Protein AF-B3CII0-F1 (afdb_monomer)

Secondary structure (DSSP, 8-state):
-PPPHHHHHHHHHHHHHHHHHHHHHHHHHHHHHHHHHHHHTTT----HHHHHHHHHHHTTS-HHHHHHHHHHHHHHH--EETTEE-HHHHHHHHHHHHHHHHHHTS-HHHHHHHHHHHHHHHH-TT--HHHHHHHHHHHHHHHHHTT--HHHHHHHIIIIIHHHHHH-SSHHHHHHHHHHHHHHHHTS-------S-----------PPPHHHHHHHHHHHHHHHHHHHHHHHHHHTTSTT--HHHHHHHHHHHHHHHHHHHHHHHHHSSS-----HHHHHHHHHHT-HHHHHHHHHS--S--SSS----HHHHHHHHHHHHHHHHHHHHTT---TTS-HHHHHHHHHHHHHHHHH---

Foldseek 3Di:
DDPDPVNVVVVVVVVVVVVVVVVVLLVVLLVVLQVVLPVLQPVDHDDPVLSVVSSVLSVPAPSVLLVQLLVVLCVVQWDADPVGTDPVSSVSSSVCSSVSSVLSPDDPLVNLLVVLLVLLVVQAPDDDSVVSSVLSVLLLVLCVVLPDDPVSSNCCSPPPLSVVSNVQNHDVRNSVVSVVNSVVSNPDDNPPPDDDDDDPDDPPPPPADDPVRLLVLLVVLLVQLVVLVVVLLVVQVLDPPRPSVVLLVLLLVLLLVLLVVLLVCLVVDQPDDPPDLVVVLVVSVVPGVSLVVLVVRQDPDPPDPDDDDDPSVSVVSSVVVSVSSSVSNSSLPDDPSHHSVSNNSSSVSNNVCSVPDDD

Organism: NCBI:txid471870

Mean predicted aligned error: 17.94 Å

Structure (mmCIF, N/CA/C/O backbone):
data_AF-B3CII0-F1
#
_entry.id   AF-B3CII0-F1
#
loop_
_atom_site.group_PDB
_atom_site.id
_atom_site.type_symbol
_atom_site.label_atom_id
_atom_site.label_alt_id
_atom_site.label_comp_id
_atom_site.label_asym_id
_atom_site.label_entity_id
_atom_site.label_seq_id
_atom_site.pdbx_PDB_ins_code
_atom_site.Cartn_x
_atom_site.Cartn_y
_atom_site.Cartn_z
_atom_site.occupancy
_atom_site.B_iso_or_equiv
_atom_site.auth_seq_id
_atom_site.auth_comp_id
_atom_site.auth_asym_id
_atom_site.auth_atom_id
_atom_site.pdbx_PDB_model_num
ATOM 1 N N . MET A 1 1 ? -45.083 -13.506 -9.665 1.00 43.22 1 MET A N 1
ATOM 2 C CA . MET A 1 1 ? -45.595 -12.813 -8.462 1.00 43.22 1 MET A CA 1
ATOM 3 C C . MET A 1 1 ? -45.263 -11.337 -8.596 1.00 43.22 1 MET A C 1
ATOM 5 O O . MET A 1 1 ? -44.110 -11.022 -8.855 1.00 43.22 1 MET A O 1
ATOM 9 N N . CYS A 1 2 ? -46.261 -10.457 -8.532 1.00 50.78 2 CYS A N 1
ATOM 10 C CA . CYS A 1 2 ? -46.077 -9.006 -8.619 1.00 50.78 2 CYS A CA 1
ATOM 11 C C . CYS A 1 2 ? -45.802 -8.494 -7.195 1.00 50.78 2 CYS A C 1
ATOM 13 O O . CYS A 1 2 ? -46.631 -8.750 -6.323 1.00 50.78 2 CYS A O 1
ATOM 15 N N . LYS A 1 3 ? -44.643 -7.864 -6.935 1.00 50.22 3 LYS A N 1
ATOM 16 C CA . LYS A 1 3 ? -44.342 -7.263 -5.618 1.00 50.22 3 LYS A CA 1
ATOM 17 C C . LYS A 1 3 ? -45.466 -6.284 -5.268 1.00 50.22 3 LYS A C 1
ATOM 19 O O . LYS A 1 3 ? -45.831 -5.454 -6.101 1.00 50.22 3 LYS A O 1
ATOM 24 N N . THR A 1 4 ? -46.042 -6.398 -4.075 1.00 60.25 4 THR A N 1
ATOM 25 C CA . THR A 1 4 ? -47.126 -5.501 -3.654 1.00 60.25 4 THR A CA 1
ATOM 26 C C . THR A 1 4 ? -46.587 -4.080 -3.449 1.00 60.25 4 THR A C 1
ATOM 28 O O . THR A 1 4 ? -45.419 -3.885 -3.112 1.00 60.25 4 THR A O 1
ATOM 31 N N . SER A 1 5 ? -47.424 -3.056 -3.656 1.00 62.44 5 SER A N 1
ATOM 32 C CA . SER A 1 5 ? -47.011 -1.641 -3.570 1.00 62.44 5 SER A CA 1
ATOM 33 C C . SER A 1 5 ? -46.360 -1.267 -2.228 1.00 62.44 5 SER A C 1
ATOM 35 O O . SER A 1 5 ? -45.559 -0.336 -2.191 1.00 62.44 5 SER A O 1
ATOM 37 N N . SER A 1 6 ? -46.684 -1.969 -1.136 1.00 68.00 6 SER A N 1
ATOM 38 C CA . SER A 1 6 ? -46.072 -1.761 0.181 1.00 68.00 6 SER A CA 1
ATOM 39 C C . SER A 1 6 ? -44.666 -2.351 0.289 1.00 68.00 6 SER A C 1
ATOM 41 O O . SER A 1 6 ? -43.804 -1.743 0.912 1.00 68.00 6 SER A O 1
ATOM 43 N N . GLU A 1 7 ? -44.405 -3.501 -0.338 1.00 66.00 7 GLU A N 1
ATOM 44 C CA . GLU A 1 7 ? -43.069 -4.115 -0.365 1.00 66.00 7 GLU A CA 1
ATOM 45 C C . GLU A 1 7 ? -42.093 -3.293 -1.207 1.00 66.00 7 GLU A C 1
ATOM 47 O O . GLU A 1 7 ? -40.925 -3.166 -0.847 1.00 66.00 7 GLU A O 1
ATOM 52 N N . LEU A 1 8 ? -42.574 -2.702 -2.306 1.00 58.34 8 LEU A N 1
ATOM 53 C CA . LEU A 1 8 ? -41.770 -1.795 -3.124 1.00 58.34 8 LEU A CA 1
ATOM 54 C C . LEU A 1 8 ? -41.444 -0.501 -2.365 1.00 58.34 8 LEU A C 1
ATOM 56 O O . LEU A 1 8 ? -40.314 -0.030 -2.420 1.00 58.34 8 LEU A O 1
ATOM 60 N N . LYS A 1 9 ? -42.417 0.047 -1.624 1.00 62.41 9 LYS A N 1
ATOM 61 C CA . LYS A 1 9 ? -42.216 1.239 -0.792 1.00 62.41 9 LYS A CA 1
ATOM 62 C C . LYS A 1 9 ? -41.175 0.991 0.303 1.00 62.41 9 LYS A C 1
ATOM 64 O O . LYS A 1 9 ? -40.257 1.787 0.432 1.00 62.41 9 LYS A O 1
ATOM 69 N N . LYS A 1 10 ? -41.272 -0.143 1.004 1.00 68.31 10 LYS A N 1
ATOM 70 C CA . LYS A 1 10 ? -40.306 -0.527 2.039 1.00 68.31 10 LYS A CA 1
ATOM 71 C C . LYS A 1 10 ? -38.888 -0.700 1.478 1.00 68.31 10 LYS A C 1
ATOM 73 O O . LYS A 1 10 ? -37.953 -0.158 2.035 1.00 68.31 10 LYS A O 1
ATOM 78 N N . GLN A 1 11 ? -38.736 -1.354 0.322 1.00 56.75 11 GLN A N 1
ATOM 79 C CA . GLN A 1 11 ? -37.425 -1.479 -0.340 1.00 56.75 11 GLN A CA 1
ATOM 80 C C . GLN A 1 11 ? -36.815 -0.125 -0.727 1.00 56.75 11 GLN A C 1
ATOM 82 O O . GLN A 1 11 ? -35.602 0.030 -0.675 1.00 56.75 11 GLN A O 1
ATOM 87 N N . ILE A 1 12 ? -37.636 0.848 -1.133 1.00 55.09 12 ILE A N 1
ATOM 88 C CA . ILE A 1 12 ? -37.162 2.205 -1.437 1.00 55.09 12 ILE A CA 1
ATOM 89 C C . ILE A 1 12 ? -36.766 2.945 -0.152 1.00 55.09 12 ILE A C 1
ATOM 91 O O . ILE A 1 12 ? -35.762 3.646 -0.157 1.00 55.09 12 ILE A O 1
ATOM 95 N N . GLU A 1 13 ? -37.530 2.790 0.931 1.00 67.12 13 GLU A N 1
ATOM 96 C CA . GLU A 1 13 ? -37.208 3.366 2.244 1.00 67.12 13 GLU A CA 1
ATOM 97 C C . GLU A 1 13 ? -35.884 2.806 2.791 1.00 67.12 13 GLU A C 1
ATOM 99 O O . GLU A 1 13 ? -35.017 3.596 3.155 1.00 67.12 13 GLU A O 1
ATOM 104 N N . ASP A 1 14 ? -35.686 1.484 2.734 1.00 66.88 14 ASP A N 1
ATOM 105 C CA . ASP A 1 14 ? -34.444 0.817 3.155 1.00 66.88 14 ASP A CA 1
ATOM 106 C C . ASP A 1 14 ? -33.233 1.322 2.330 1.00 66.88 14 ASP A C 1
ATOM 108 O O . ASP A 1 14 ? -32.205 1.691 2.889 1.00 66.88 14 ASP A O 1
ATOM 112 N N . LEU A 1 15 ? -33.370 1.454 1.000 1.00 53.31 15 LEU A N 1
ATOM 113 C CA . LEU A 1 15 ? -32.307 1.990 0.129 1.00 53.31 15 LEU A CA 1
ATOM 114 C C . LEU A 1 15 ? -31.968 3.464 0.403 1.00 53.31 15 LEU A C 1
ATOM 116 O O . LEU A 1 15 ? -30.825 3.881 0.212 1.00 53.31 15 LEU A O 1
ATOM 120 N N . ILE A 1 16 ? -32.961 4.275 0.779 1.00 60.25 16 ILE A N 1
ATOM 121 C CA . ILE A 1 16 ? -32.746 5.681 1.139 1.00 60.25 16 ILE A CA 1
ATOM 122 C C . ILE A 1 16 ? -31.985 5.770 2.460 1.00 60.25 16 ILE A C 1
ATOM 124 O O . ILE A 1 16 ? -31.117 6.633 2.588 1.00 60.25 16 ILE A O 1
ATOM 128 N N . GLU A 1 17 ? -32.297 4.903 3.421 1.00 70.81 17 GLU A N 1
ATOM 129 C CA . GLU A 1 17 ? -31.628 4.890 4.719 1.00 70.81 17 GLU A CA 1
ATOM 130 C C . GLU A 1 17 ? -30.175 4.419 4.599 1.00 70.81 17 GLU A C 1
ATOM 132 O O . GLU A 1 17 ? -29.278 5.164 4.993 1.00 70.81 17 GLU A O 1
ATOM 137 N N . ASP A 1 18 ? -29.922 3.313 3.888 1.00 52.03 18 ASP A N 1
ATOM 138 C CA . ASP A 1 18 ? -28.566 2.850 3.548 1.00 52.03 18 ASP A CA 1
ATOM 139 C C . ASP A 1 18 ? -27.738 3.958 2.868 1.00 52.03 18 ASP A C 1
ATOM 141 O O . ASP A 1 18 ? -26.534 4.117 3.092 1.00 52.03 18 ASP A O 1
ATOM 145 N N . HIS A 1 19 ? -28.380 4.757 2.008 1.00 52.44 19 HIS A N 1
ATOM 146 C CA . HIS A 1 19 ? -27.715 5.862 1.326 1.00 52.44 19 HIS A CA 1
ATOM 147 C C . HIS A 1 19 ? -27.345 7.007 2.277 1.00 52.44 19 HIS A C 1
ATOM 149 O O . HIS A 1 19 ? -26.269 7.590 2.124 1.00 52.44 19 HIS A O 1
ATOM 155 N N . LYS A 1 20 ? -28.200 7.331 3.256 1.00 63.44 20 LYS A N 1
ATOM 156 C CA . LYS A 1 20 ? -27.905 8.356 4.268 1.00 63.44 20 LYS A CA 1
ATOM 157 C C . LYS A 1 20 ? -26.778 7.918 5.191 1.00 63.44 20 LYS A C 1
ATOM 159 O O . LYS A 1 20 ? -25.836 8.688 5.355 1.00 63.44 20 LYS A O 1
ATOM 164 N N . GLU A 1 21 ? -26.837 6.692 5.711 1.00 63.81 21 GLU A N 1
ATOM 165 C CA . GLU A 1 21 ? -25.790 6.134 6.576 1.00 63.81 21 GLU A CA 1
ATOM 166 C C . GLU A 1 21 ? -24.430 6.156 5.868 1.00 63.81 21 GLU A C 1
ATOM 168 O O . GLU A 1 21 ? -23.416 6.570 6.432 1.00 63.81 21 GLU A O 1
ATOM 173 N N . ARG A 1 22 ? -24.409 5.813 4.573 1.00 62.53 22 ARG A N 1
ATOM 174 C CA . ARG A 1 22 ? -23.194 5.882 3.755 1.00 62.53 22 ARG A CA 1
ATOM 175 C C . ARG A 1 22 ? -22.670 7.310 3.578 1.00 62.53 22 ARG A C 1
ATOM 177 O O . ARG A 1 22 ? -21.456 7.508 3.580 1.00 62.53 22 ARG A O 1
ATOM 184 N N . ILE A 1 23 ? -23.547 8.295 3.383 1.00 66.44 23 ILE A N 1
ATOM 185 C CA . ILE A 1 23 ? -23.148 9.708 3.260 1.00 66.44 23 ILE A CA 1
ATOM 186 C C . ILE A 1 23 ? -22.581 10.222 4.583 1.00 66.44 23 ILE A C 1
ATOM 188 O O . ILE A 1 23 ? -21.552 10.896 4.582 1.00 66.44 23 ILE A O 1
ATOM 192 N N . GLU A 1 24 ? -23.236 9.910 5.697 1.00 70.56 24 GLU A N 1
ATOM 193 C CA . GLU A 1 24 ? -22.803 10.316 7.032 1.00 70.56 24 GLU A CA 1
ATOM 194 C C . GLU A 1 24 ? -21.429 9.727 7.366 1.00 70.56 24 GLU A C 1
ATOM 196 O O . GLU A 1 24 ? -20.511 10.470 7.717 1.00 70.56 24 GLU A O 1
ATOM 201 N N . TYR A 1 25 ? -21.237 8.436 7.083 1.00 66.00 25 TYR A N 1
ATOM 202 C CA . TYR A 1 25 ? -19.942 7.766 7.181 1.00 66.00 25 TYR A CA 1
ATOM 203 C C . TYR A 1 25 ? -18.850 8.452 6.344 1.00 66.00 25 TYR A C 1
ATOM 205 O O . TYR A 1 25 ? -17.760 8.732 6.843 1.00 66.00 25 TYR A O 1
ATOM 213 N N . LEU A 1 26 ? -19.124 8.756 5.070 1.00 64.31 26 LEU A N 1
ATOM 214 C CA . LEU A 1 26 ? -18.145 9.405 4.189 1.00 64.31 26 LEU A CA 1
ATOM 215 C C . LEU A 1 26 ? -17.786 10.819 4.659 1.00 64.31 26 LEU A C 1
ATOM 217 O O . LEU A 1 26 ? -16.624 11.219 4.554 1.00 64.31 26 LEU A O 1
ATOM 221 N N . ASN A 1 27 ? -18.755 11.568 5.187 1.00 71.69 27 ASN A N 1
ATOM 222 C CA . ASN A 1 27 ? -18.510 12.895 5.747 1.00 71.69 27 ASN A CA 1
ATOM 223 C C . ASN A 1 27 ? -17.600 12.817 6.974 1.00 71.69 27 A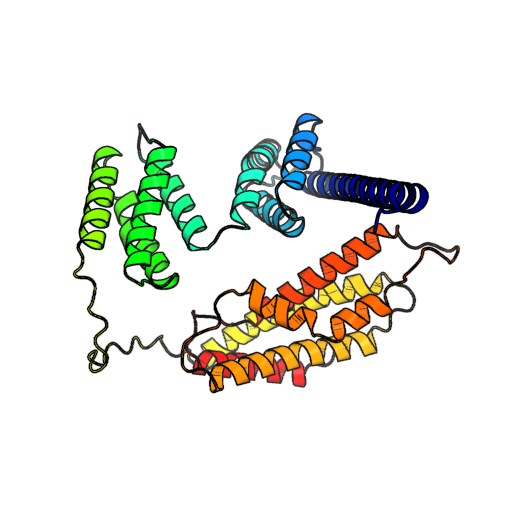SN A C 1
ATOM 225 O O . ASN A 1 27 ? -16.661 13.600 7.083 1.00 71.69 27 ASN A O 1
ATOM 229 N N . GLU A 1 28 ? -17.829 11.855 7.863 1.00 73.56 28 GLU A N 1
ATOM 230 C CA . GLU A 1 28 ? -17.020 11.699 9.068 1.00 73.56 28 GLU A CA 1
ATOM 231 C C . GLU A 1 28 ? -15.591 11.242 8.759 1.00 73.56 28 GLU A C 1
ATOM 233 O O . GLU A 1 28 ? -14.630 11.827 9.257 1.00 73.56 28 GLU A O 1
ATOM 238 N N . VAL A 1 29 ? -15.430 10.271 7.854 1.00 70.44 29 VAL A N 1
ATOM 239 C CA . VAL A 1 29 ? -14.109 9.866 7.345 1.00 70.44 29 VAL A CA 1
ATOM 240 C C . VAL A 1 29 ? -13.389 11.056 6.707 1.00 70.44 29 VAL A C 1
ATOM 242 O O . VAL A 1 29 ? -12.192 11.237 6.919 1.00 70.44 29 VAL A O 1
ATOM 245 N N . THR A 1 30 ? -14.112 11.897 5.964 1.00 77.19 30 THR A N 1
ATOM 246 C CA . THR A 1 30 ? -13.548 13.112 5.361 1.00 77.19 30 THR A CA 1
ATOM 247 C C . THR A 1 30 ? -13.027 14.081 6.407 1.00 77.19 30 THR A C 1
ATOM 249 O O . THR A 1 30 ? -11.875 14.505 6.306 1.00 77.19 30 THR A O 1
ATOM 252 N N . THR A 1 31 ? -13.824 14.374 7.432 1.00 79.19 31 THR A N 1
ATOM 253 C CA . THR A 1 31 ? -13.409 15.233 8.546 1.00 79.19 31 THR A CA 1
ATOM 254 C C . THR A 1 31 ? -12.147 14.699 9.216 1.00 79.19 31 THR A C 1
ATOM 256 O O . THR A 1 31 ? -11.172 15.432 9.354 1.00 79.19 31 THR A O 1
ATOM 259 N N . LEU A 1 32 ? -12.110 13.408 9.548 1.00 75.19 32 LEU A N 1
ATOM 260 C CA . LEU A 1 32 ? -10.980 12.811 10.262 1.00 75.19 32 LEU A CA 1
ATOM 261 C C . LEU A 1 32 ? -9.684 12.803 9.446 1.00 75.19 32 LEU A C 1
ATOM 263 O O . LEU A 1 32 ? -8.610 13.050 9.991 1.00 75.19 32 LEU A O 1
ATOM 267 N N . ILE A 1 33 ? -9.759 12.544 8.138 1.00 77.44 33 ILE A N 1
ATOM 268 C CA . ILE A 1 33 ? -8.577 12.585 7.267 1.00 77.44 33 ILE A CA 1
ATOM 269 C C . ILE A 1 33 ? -8.066 14.023 7.105 1.00 77.44 33 ILE A C 1
ATOM 271 O O . ILE A 1 33 ? -6.854 14.246 7.116 1.00 77.44 33 ILE A O 1
ATOM 275 N N . ILE A 1 34 ? -8.963 15.007 6.996 1.00 83.81 34 ILE A N 1
ATOM 276 C CA . ILE A 1 34 ? -8.593 16.429 6.948 1.00 83.81 34 ILE A CA 1
ATOM 277 C C . ILE A 1 34 ? -7.927 16.856 8.261 1.00 83.81 34 ILE A C 1
ATOM 279 O O . ILE A 1 34 ? -6.851 17.456 8.235 1.00 83.81 34 ILE A O 1
ATOM 283 N N . GLU A 1 35 ? -8.514 16.505 9.407 1.00 78.69 35 GLU A N 1
ATOM 284 C CA . GLU A 1 35 ? -7.943 16.771 10.731 1.00 78.69 35 GLU A CA 1
ATOM 285 C C . GLU A 1 35 ? -6.563 16.133 10.889 1.00 78.69 35 GLU A C 1
ATOM 287 O O . GLU A 1 35 ? -5.623 16.786 11.341 1.00 78.69 35 GLU A O 1
ATOM 292 N N . TYR A 1 36 ? -6.408 14.886 10.448 1.00 75.62 36 TYR A N 1
ATOM 293 C CA . TYR A 1 36 ? -5.136 14.175 10.478 1.00 75.62 36 TYR A CA 1
ATOM 294 C C . TYR A 1 36 ? -4.041 14.887 9.669 1.00 75.62 36 TYR A C 1
ATOM 296 O O . TYR A 1 36 ? -2.914 15.048 10.149 1.00 75.62 36 TYR A O 1
ATOM 304 N N . ILE A 1 37 ? -4.365 15.366 8.464 1.00 77.81 37 ILE A N 1
ATOM 305 C CA . ILE A 1 37 ? -3.423 16.134 7.639 1.00 77.81 37 ILE A CA 1
ATOM 306 C C . ILE A 1 37 ? -3.094 17.474 8.307 1.00 77.81 37 ILE A C 1
ATOM 308 O O . ILE A 1 37 ? -1.917 17.820 8.407 1.00 77.81 37 ILE A O 1
ATOM 312 N N . ASN A 1 38 ? -4.100 18.197 8.808 1.00 77.75 38 ASN A N 1
ATOM 313 C CA . ASN A 1 38 ? -3.922 19.476 9.501 1.00 77.75 38 ASN A CA 1
ATOM 314 C C . ASN A 1 38 ? -3.011 19.343 10.728 1.00 77.75 38 ASN A C 1
ATOM 316 O O . ASN A 1 38 ? -2.091 20.140 10.902 1.00 77.75 38 ASN A O 1
ATOM 320 N N . LEU A 1 39 ? -3.198 18.293 11.533 1.00 77.69 39 LEU A N 1
ATOM 321 C CA . LEU A 1 39 ? -2.338 17.999 12.678 1.00 77.69 39 LEU A CA 1
ATOM 322 C C . LEU A 1 39 ? -0.877 17.811 12.255 1.00 77.69 39 LEU A C 1
ATOM 324 O O . LEU A 1 39 ? 0.017 18.383 12.882 1.00 77.69 39 LEU A O 1
ATOM 328 N N . LYS A 1 40 ? -0.624 17.072 11.169 1.00 82.06 40 LYS A N 1
ATOM 329 C CA . LYS A 1 40 ? 0.735 16.835 10.656 1.00 82.06 40 LYS A CA 1
ATOM 330 C C . LYS A 1 40 ? 1.438 18.100 10.185 1.00 82.06 40 LYS A C 1
ATOM 332 O O . LYS A 1 40 ? 2.646 18.221 10.370 1.00 82.06 40 LYS A O 1
ATOM 337 N N . ILE A 1 41 ? 0.707 19.024 9.56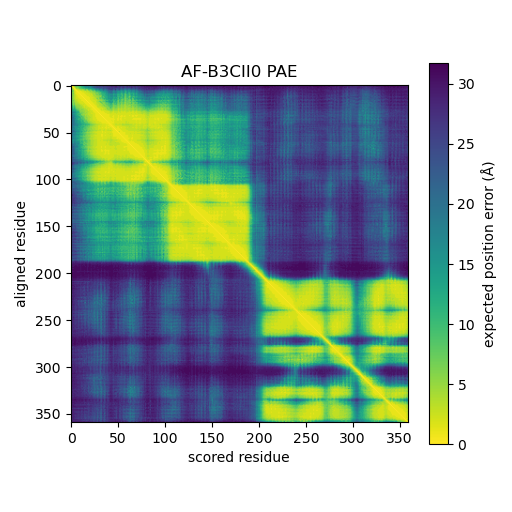8 1.00 82.88 41 ILE A N 1
ATOM 338 C CA . ILE A 1 41 ? 1.292 20.234 8.975 1.00 82.88 41 ILE A CA 1
ATOM 339 C C . ILE A 1 41 ? 1.280 21.445 9.916 1.00 82.88 41 ILE A C 1
ATOM 341 O O . ILE A 1 41 ? 1.628 22.544 9.489 1.00 82.88 41 ILE A O 1
ATOM 345 N N . THR A 1 42 ? 0.923 21.258 11.191 1.00 82.69 42 THR A N 1
ATOM 346 C CA . THR A 1 42 ? 0.932 22.306 12.226 1.00 82.69 42 THR A CA 1
ATOM 347 C C . THR A 1 42 ? 2.248 23.107 12.203 1.00 82.69 42 THR A C 1
ATOM 349 O O . THR A 1 42 ? 3.323 22.501 12.212 1.00 82.69 42 THR A O 1
ATOM 352 N N . PRO A 1 43 ? 2.211 24.458 12.205 1.00 82.81 43 PRO A N 1
ATOM 353 C CA . PRO A 1 43 ? 1.066 25.339 12.484 1.00 82.81 43 PRO A CA 1
ATOM 354 C C . PRO A 1 43 ? 0.215 25.706 11.257 1.00 82.81 43 PRO A C 1
ATOM 356 O O . PRO A 1 43 ? -0.628 26.599 11.342 1.00 82.81 43 PRO A O 1
ATOM 359 N N . TYR A 1 44 ? 0.455 25.078 10.109 1.00 89.94 44 TYR A N 1
ATOM 360 C CA . TYR A 1 44 ? -0.330 25.305 8.902 1.00 89.94 44 TYR A CA 1
ATOM 361 C C . TYR A 1 44 ? -1.634 24.500 8.923 1.00 89.94 44 TYR A C 1
ATOM 363 O O . TYR A 1 44 ? -1.848 23.636 9.770 1.00 89.94 44 TYR A O 1
ATOM 371 N N . SER A 1 45 ? -2.516 24.809 7.978 1.00 90.12 45 SER A N 1
ATOM 372 C CA . SER A 1 45 ? -3.763 24.086 7.732 1.00 90.12 45 SER A CA 1
ATOM 373 C C . SER A 1 45 ? -4.054 24.063 6.235 1.00 90.12 45 SER A C 1
ATOM 375 O O . SER A 1 45 ? -3.528 24.879 5.469 1.00 90.12 45 SER A O 1
ATOM 377 N N . LEU A 1 46 ? -4.859 23.094 5.816 1.00 92.12 46 LEU A N 1
ATOM 378 C CA . LEU A 1 46 ? -5.386 23.008 4.467 1.00 92.12 46 LEU A CA 1
ATOM 379 C C . LEU A 1 46 ? -6.262 24.229 4.166 1.00 92.12 46 LEU A C 1
ATOM 381 O O . LEU A 1 46 ? -7.003 24.714 5.015 1.00 92.12 46 LEU A O 1
ATOM 385 N N . SER A 1 47 ? -6.181 24.715 2.930 1.00 93.56 47 SER A N 1
ATOM 386 C CA . SER A 1 47 ? -7.179 25.634 2.384 1.00 93.56 47 SER A CA 1
ATOM 387 C C . SER A 1 47 ? -8.422 24.866 1.931 1.00 93.56 47 SER A C 1
ATOM 389 O O . SER A 1 47 ? -8.347 23.661 1.699 1.00 93.56 47 SER A O 1
ATOM 391 N N . ASP A 1 48 ? -9.516 25.572 1.638 1.00 92.31 48 ASP A N 1
ATOM 392 C CA . ASP A 1 48 ? -10.729 24.995 1.032 1.00 92.31 48 ASP A CA 1
ATOM 393 C C . ASP A 1 48 ? -10.427 24.167 -0.236 1.00 92.31 48 ASP A C 1
ATOM 395 O O . ASP A 1 48 ? -11.015 23.111 -0.492 1.00 92.31 48 ASP A O 1
ATOM 399 N N . THR A 1 49 ? -9.468 24.630 -1.046 1.00 89.75 49 THR A N 1
ATOM 400 C CA . THR A 1 49 ? -8.960 23.908 -2.221 1.00 89.75 49 THR A CA 1
ATOM 401 C C . THR A 1 49 ? -8.196 22.641 -1.845 1.00 89.75 49 THR A C 1
ATOM 403 O O . THR A 1 49 ? -8.351 21.623 -2.519 1.00 89.75 49 THR A O 1
ATOM 406 N N . GLY A 1 50 ? -7.392 22.683 -0.780 1.00 89.12 50 GLY A N 1
ATOM 407 C CA . GLY A 1 50 ? -6.696 21.519 -0.236 1.00 89.12 50 GLY A CA 1
ATOM 408 C C . GLY A 1 50 ? -7.669 20.470 0.302 1.00 89.12 50 GLY A C 1
ATOM 409 O O . GLY A 1 50 ? -7.569 19.304 -0.070 1.00 89.12 50 GLY A O 1
ATOM 410 N N . GLU A 1 51 ? -8.664 20.886 1.086 1.00 92.31 51 GLU A N 1
ATOM 411 C CA . GLU A 1 51 ? -9.724 20.011 1.607 1.00 92.31 51 GLU A CA 1
ATOM 412 C C . GLU A 1 51 ? -10.545 19.371 0.482 1.00 92.31 51 GLU A C 1
ATOM 414 O O . GLU A 1 51 ? -10.782 18.161 0.480 1.00 92.31 51 GLU A O 1
ATOM 419 N N . SER A 1 52 ? -10.903 20.152 -0.542 1.00 91.00 52 SER A N 1
ATOM 420 C CA . SER A 1 52 ? -11.565 19.630 -1.745 1.00 91.00 52 SER A CA 1
ATOM 421 C C . SER A 1 52 ? -10.695 18.598 -2.475 1.00 91.00 52 SER A C 1
ATOM 423 O O . SER A 1 52 ? -11.197 17.592 -2.981 1.00 91.00 52 SER A O 1
ATOM 425 N N . GLY A 1 53 ? -9.377 18.821 -2.519 1.00 89.88 53 GLY A N 1
ATOM 426 C CA . GLY A 1 53 ? -8.405 17.863 -3.041 1.00 89.88 53 GLY A CA 1
ATOM 427 C C . GLY A 1 53 ? -8.402 16.550 -2.258 1.00 89.88 53 GLY A C 1
ATOM 428 O O . GLY A 1 53 ? -8.459 15.483 -2.864 1.00 89.88 53 GLY A O 1
ATOM 429 N N . VAL A 1 54 ? -8.410 16.622 -0.925 1.00 90.94 54 VAL A N 1
ATOM 430 C CA . VAL A 1 54 ? -8.471 15.453 -0.032 1.00 90.94 54 VAL A CA 1
ATOM 431 C C . VAL A 1 54 ? -9.774 14.679 -0.216 1.00 90.94 54 VAL A C 1
ATOM 433 O O . VAL A 1 54 ? -9.738 13.459 -0.373 1.00 90.94 54 VAL A O 1
ATOM 436 N N . LYS A 1 55 ? -10.914 15.368 -0.304 1.00 89.81 55 LYS A N 1
ATOM 437 C CA . LYS A 1 55 ? -12.213 14.732 -0.562 1.00 89.81 55 LYS A CA 1
ATOM 438 C C . LYS A 1 55 ? -12.211 13.917 -1.860 1.00 89.81 55 LYS A C 1
ATOM 440 O O . LYS A 1 55 ? -12.621 12.761 -1.870 1.00 89.81 55 LYS A O 1
ATOM 445 N N . ASN A 1 56 ? -11.639 14.472 -2.930 1.00 89.94 56 ASN A N 1
ATOM 446 C CA . ASN A 1 56 ? -11.489 13.758 -4.202 1.00 89.94 56 ASN A CA 1
ATOM 447 C C . ASN A 1 56 ? -10.603 12.503 -4.106 1.00 89.94 56 ASN A C 1
ATOM 449 O O . ASN A 1 56 ? -10.722 11.613 -4.951 1.00 89.94 56 ASN A O 1
ATOM 453 N N . LEU A 1 57 ? -9.673 12.445 -3.149 1.00 88.31 57 LEU A N 1
ATOM 454 C CA . LEU A 1 57 ? -8.849 11.260 -2.903 1.00 88.31 57 LEU A CA 1
ATOM 455 C C . LEU A 1 57 ? -9.633 10.205 -2.116 1.00 88.31 57 LEU A C 1
ATOM 457 O O . LEU A 1 57 ? -9.541 9.027 -2.454 1.00 88.31 57 LEU A O 1
ATOM 461 N N . ILE A 1 58 ? -10.442 10.619 -1.137 1.00 83.12 58 ILE A N 1
ATOM 462 C CA . ILE A 1 58 ? -11.308 9.729 -0.347 1.00 83.12 58 ILE A CA 1
ATOM 463 C C . ILE A 1 58 ? -12.307 8.985 -1.231 1.00 83.12 58 ILE A C 1
ATOM 465 O O . ILE A 1 58 ? -12.494 7.783 -1.072 1.00 83.12 58 ILE A O 1
ATOM 469 N N . ASP A 1 59 ? -12.870 9.665 -2.228 1.00 80.62 59 ASP A N 1
ATOM 470 C CA . ASP A 1 59 ? -13.791 9.040 -3.182 1.00 80.62 59 ASP A CA 1
ATOM 471 C C . ASP A 1 59 ? -13.120 7.970 -4.069 1.00 80.62 59 ASP A C 1
ATOM 473 O O . ASP A 1 59 ? -13.804 7.143 -4.675 1.00 80.62 59 ASP A O 1
ATOM 477 N N . LYS A 1 60 ? -11.783 7.987 -4.184 1.00 79.75 60 LYS A N 1
ATOM 478 C CA . LYS A 1 60 ? -11.016 7.153 -5.127 1.00 79.75 60 LYS A CA 1
ATOM 479 C C . LYS A 1 60 ? -10.219 6.038 -4.472 1.00 79.75 60 LYS A C 1
ATOM 481 O O . LYS A 1 60 ? -9.907 5.056 -5.145 1.00 79.75 60 LYS A O 1
ATOM 486 N N . PHE A 1 61 ? -9.842 6.198 -3.210 1.00 73.12 61 PHE A N 1
ATOM 487 C CA . PHE A 1 61 ? -8.898 5.311 -2.546 1.00 73.12 61 PHE A CA 1
ATOM 488 C C . PHE A 1 61 ? -9.447 4.833 -1.201 1.00 73.12 61 PHE A C 1
ATOM 490 O O . PHE A 1 61 ? -10.045 5.616 -0.466 1.00 73.12 61 PHE A O 1
ATOM 497 N N . PRO A 1 62 ? -9.233 3.555 -0.842 1.00 68.44 62 PRO A N 1
ATOM 498 C CA . PRO A 1 62 ? -9.614 3.053 0.467 1.00 68.44 62 PRO A CA 1
ATOM 499 C C . PRO A 1 62 ? -8.813 3.755 1.572 1.00 68.44 62 PRO A C 1
ATOM 501 O O . PRO A 1 62 ? -7.651 4.116 1.385 1.00 68.44 62 PRO A O 1
ATOM 504 N N . VAL A 1 63 ? -9.421 3.893 2.752 1.00 65.81 63 VAL A N 1
ATOM 505 C CA . VAL A 1 63 ? -8.886 4.698 3.867 1.00 65.81 63 VAL A CA 1
ATOM 506 C C . VAL A 1 63 ? -7.453 4.322 4.258 1.00 65.81 63 VAL A C 1
ATOM 508 O O . VAL A 1 63 ? -6.625 5.207 4.437 1.00 65.81 63 VAL A O 1
ATOM 511 N N . HIS A 1 64 ? -7.119 3.030 4.320 1.00 58.69 64 HIS A N 1
ATOM 512 C CA . HIS A 1 64 ? -5.753 2.593 4.643 1.00 58.69 64 HIS A CA 1
ATOM 513 C C . HIS A 1 64 ? -4.715 3.109 3.632 1.00 58.69 64 HIS A C 1
ATOM 515 O O . HIS A 1 64 ? -3.659 3.597 4.014 1.00 58.69 64 HIS A O 1
ATOM 521 N N . GLN A 1 65 ? -5.057 3.092 2.340 1.00 70.75 65 GLN A N 1
ATOM 522 C CA . GLN A 1 65 ? -4.193 3.570 1.262 1.00 70.75 65 GLN A CA 1
ATOM 523 C C . GLN A 1 65 ? -3.962 5.085 1.344 1.00 70.75 65 GLN A C 1
ATOM 525 O O . GLN A 1 65 ? -2.882 5.568 0.999 1.00 70.75 65 GLN A O 1
ATOM 530 N N . LEU A 1 66 ? -4.976 5.831 1.795 1.00 77.69 66 LEU A N 1
ATOM 531 C CA . LEU A 1 66 ? -4.854 7.262 2.064 1.00 77.69 66 LEU A CA 1
ATOM 532 C C . LEU A 1 66 ? -3.874 7.509 3.205 1.00 77.69 66 LEU A C 1
ATOM 534 O O . LEU A 1 66 ? -2.945 8.287 3.023 1.00 77.69 66 LEU A O 1
ATOM 538 N N . LEU A 1 67 ? -4.055 6.834 4.342 1.00 68.75 67 LEU A N 1
ATOM 539 C CA . LEU A 1 67 ? -3.220 7.020 5.529 1.00 68.75 67 LEU A CA 1
ATOM 540 C C . LEU A 1 67 ? -1.747 6.699 5.243 1.00 68.75 67 LEU A C 1
ATOM 542 O O . LEU A 1 67 ? -0.897 7.566 5.442 1.00 68.75 67 LEU A O 1
ATOM 546 N N . ASP A 1 68 ? -1.460 5.527 4.667 1.00 68.12 68 ASP A N 1
ATOM 547 C CA . ASP A 1 68 ? -0.089 5.123 4.325 1.00 68.12 68 ASP A CA 1
ATOM 548 C C . ASP A 1 68 ? 0.549 6.097 3.318 1.00 68.12 68 ASP A C 1
ATOM 550 O O . ASP A 1 68 ? 1.712 6.490 3.437 1.00 68.12 68 ASP A O 1
ATOM 554 N N . GLY A 1 69 ? -0.229 6.532 2.320 1.00 76.31 69 GLY A N 1
ATOM 555 C CA . GLY A 1 69 ? 0.228 7.486 1.315 1.00 76.31 69 GLY A CA 1
ATOM 556 C C . GLY A 1 69 ? 0.495 8.881 1.884 1.00 76.31 69 GLY A C 1
ATOM 557 O O . GLY A 1 69 ? 1.465 9.520 1.475 1.00 76.31 69 GLY A O 1
ATOM 558 N N . ILE A 1 70 ? -0.329 9.346 2.829 1.00 80.81 70 ILE A N 1
ATOM 559 C CA . ILE A 1 70 ? -0.135 10.609 3.555 1.00 80.81 70 ILE A CA 1
ATOM 560 C C . ILE A 1 70 ? 1.144 10.533 4.392 1.00 80.81 70 ILE A C 1
ATOM 562 O O . ILE A 1 70 ? 1.971 11.443 4.316 1.00 80.81 70 ILE A O 1
ATOM 566 N N . ASP A 1 71 ? 1.329 9.451 5.150 1.00 73.69 71 ASP A N 1
ATOM 567 C CA . ASP A 1 71 ? 2.503 9.239 6.000 1.00 73.69 71 ASP A CA 1
ATOM 568 C C . ASP A 1 71 ? 3.803 9.203 5.198 1.00 73.69 71 ASP A C 1
ATOM 570 O O . ASP A 1 71 ? 4.772 9.901 5.528 1.00 73.69 71 ASP A O 1
ATOM 574 N N . GLU A 1 72 ? 3.827 8.438 4.107 1.00 75.00 72 GLU A N 1
ATOM 575 C CA . GLU A 1 72 ? 5.016 8.327 3.270 1.00 75.00 72 GLU A CA 1
ATOM 576 C C . GLU A 1 72 ? 5.319 9.643 2.539 1.00 75.00 72 GLU A C 1
ATOM 578 O O . GLU A 1 72 ? 6.479 10.067 2.468 1.00 75.00 72 GLU A O 1
ATOM 583 N N . ALA A 1 73 ? 4.288 10.328 2.032 1.00 85.31 73 ALA A N 1
ATOM 584 C CA . ALA A 1 73 ? 4.451 11.631 1.397 1.00 85.31 73 ALA A CA 1
ATOM 585 C C . ALA A 1 73 ? 4.993 12.673 2.377 1.00 85.31 73 ALA A C 1
ATOM 587 O O . ALA A 1 73 ? 5.897 13.429 2.010 1.00 85.31 73 ALA A O 1
ATOM 588 N N . PHE A 1 74 ? 4.460 12.709 3.601 1.00 80.44 74 PHE A N 1
ATOM 589 C CA . PHE A 1 74 ? 4.902 13.620 4.652 1.00 80.44 74 PHE A CA 1
ATOM 590 C C . PHE A 1 74 ? 6.376 13.375 4.976 1.00 80.44 74 PHE A C 1
ATOM 592 O O . PHE A 1 74 ? 7.201 14.274 4.832 1.00 80.44 74 PHE A O 1
ATOM 599 N N . THR A 1 75 ? 6.724 12.126 5.288 1.00 79.44 75 THR A N 1
ATOM 600 C CA . THR A 1 75 ? 8.084 11.712 5.666 1.00 79.44 75 THR A CA 1
ATOM 601 C C . THR A 1 75 ? 9.125 12.060 4.602 1.00 79.44 75 THR A C 1
ATOM 603 O O . THR A 1 75 ? 10.252 12.423 4.926 1.00 79.44 75 THR A O 1
ATOM 606 N N . LYS A 1 76 ? 8.765 11.957 3.316 1.00 76.50 76 LYS A N 1
ATOM 607 C CA . LYS A 1 76 ? 9.703 12.186 2.207 1.00 76.50 76 LYS A CA 1
ATOM 608 C C . LYS A 1 76 ? 9.822 13.634 1.749 1.00 76.50 76 LYS A C 1
ATOM 610 O O . LYS A 1 76 ? 10.783 13.943 1.047 1.00 76.50 76 LYS A O 1
ATOM 615 N N . ASN A 1 77 ? 8.846 14.490 2.046 1.00 85.81 77 ASN A N 1
ATOM 616 C CA . ASN A 1 77 ? 8.786 15.829 1.453 1.00 85.81 77 ASN A CA 1
ATOM 617 C C . ASN A 1 77 ? 8.755 16.965 2.474 1.00 85.81 77 ASN A C 1
ATOM 619 O O . ASN A 1 77 ? 9.108 18.083 2.104 1.00 85.81 77 ASN A O 1
ATOM 623 N N . VAL A 1 78 ? 8.367 16.700 3.721 1.00 85.19 78 VAL A N 1
ATOM 624 C CA . VAL A 1 78 ? 8.337 17.711 4.777 1.00 85.19 78 VAL A CA 1
ATOM 625 C C . VAL A 1 78 ? 9.705 17.836 5.436 1.00 85.19 78 VAL A C 1
ATOM 627 O O . VAL A 1 78 ? 10.304 16.852 5.859 1.00 85.19 78 VAL A O 1
ATOM 630 N N . ASN A 1 79 ? 10.176 19.075 5.554 1.00 86.19 79 ASN A N 1
ATOM 631 C CA . ASN A 1 79 ? 11.441 19.424 6.183 1.00 86.19 79 ASN A CA 1
ATOM 632 C C . ASN A 1 79 ? 11.202 20.298 7.416 1.00 86.19 79 ASN A C 1
ATOM 634 O O . ASN A 1 79 ? 10.257 21.089 7.469 1.00 86.19 79 ASN A O 1
ATOM 638 N N . PHE A 1 80 ? 12.116 20.192 8.376 1.00 86.81 80 PHE A N 1
ATOM 639 C CA . PHE A 1 80 ? 12.086 20.945 9.625 1.00 86.81 80 PHE A CA 1
ATOM 640 C C . PHE A 1 80 ? 13.298 21.873 9.720 1.00 86.81 80 PHE A C 1
ATOM 642 O O . PHE A 1 80 ? 14.412 21.494 9.350 1.00 86.81 80 PHE A O 1
ATOM 649 N N . ASP A 1 81 ? 13.086 23.076 10.243 1.00 80.75 81 ASP A N 1
ATOM 650 C CA . ASP A 1 81 ? 14.130 24.013 10.638 1.00 80.75 81 ASP A CA 1
ATOM 651 C C . ASP A 1 81 ? 14.072 24.313 12.149 1.00 80.75 81 ASP A C 1
ATOM 653 O O . ASP A 1 81 ? 13.405 23.639 12.932 1.00 80.75 81 ASP A O 1
ATOM 657 N N . LYS A 1 82 ? 14.816 25.337 12.577 1.00 79.62 82 LYS A N 1
ATOM 658 C CA . LYS A 1 82 ? 14.936 25.750 13.984 1.00 79.62 82 LYS A CA 1
ATOM 659 C C . LYS A 1 82 ? 13.619 26.269 14.582 1.00 79.62 82 LYS A C 1
ATOM 661 O O . LYS A 1 82 ? 13.501 26.331 15.801 1.00 79.62 82 LYS A O 1
ATOM 666 N N . ASN A 1 83 ? 12.678 26.675 13.733 1.00 75.62 83 ASN A N 1
ATOM 667 C CA . ASN A 1 83 ? 11.393 27.270 14.080 1.00 75.62 83 ASN A CA 1
ATOM 668 C C . ASN A 1 83 ? 10.217 26.303 13.846 1.00 75.62 83 ASN A C 1
ATOM 670 O O . ASN A 1 83 ? 9.078 26.667 14.135 1.00 75.62 83 ASN A O 1
ATOM 674 N N . GLY A 1 84 ? 10.476 25.088 13.351 1.00 77.62 84 GLY A N 1
ATOM 675 C CA . GLY A 1 84 ? 9.464 24.066 13.104 1.00 77.62 84 GLY A CA 1
ATOM 676 C C . GLY A 1 84 ? 9.398 23.655 11.637 1.00 77.62 84 GLY A C 1
ATOM 677 O O . GLY A 1 84 ? 10.415 23.533 10.963 1.00 77.62 84 GLY A O 1
ATOM 678 N N . ILE A 1 85 ? 8.195 23.361 11.155 1.00 86.69 85 ILE A N 1
ATOM 679 C CA . ILE A 1 85 ? 7.981 22.865 9.795 1.00 86.69 85 ILE A CA 1
ATOM 680 C C . ILE A 1 85 ? 8.209 23.989 8.763 1.00 86.69 85 ILE A C 1
ATOM 682 O O . ILE A 1 85 ? 7.765 25.123 8.952 1.00 86.69 85 ILE A O 1
ATOM 686 N N . ILE A 1 86 ? 8.901 23.692 7.662 1.00 87.12 86 ILE A N 1
ATOM 687 C CA . ILE A 1 86 ? 9.187 24.674 6.603 1.00 87.12 86 ILE A CA 1
ATOM 688 C C . ILE A 1 86 ? 7.985 24.760 5.656 1.00 87.12 86 ILE A C 1
ATOM 690 O O . ILE A 1 86 ? 7.604 23.748 5.060 1.00 87.12 86 ILE A O 1
ATOM 694 N N . LYS A 1 87 ? 7.417 25.956 5.457 1.00 87.75 87 LYS A N 1
ATOM 695 C CA . LYS A 1 87 ? 6.206 26.166 4.642 1.00 87.75 87 LYS A CA 1
ATOM 696 C C . LYS A 1 87 ? 6.313 25.577 3.233 1.00 87.75 87 LYS A C 1
ATOM 698 O O . LYS A 1 87 ? 5.425 24.852 2.796 1.00 87.75 87 LYS A O 1
ATOM 703 N N . GLU A 1 88 ? 7.411 25.845 2.535 1.00 92.06 88 GLU A N 1
ATOM 704 C CA . GLU A 1 88 ? 7.629 25.385 1.160 1.00 92.06 88 GLU A CA 1
ATOM 705 C C . GLU A 1 88 ? 7.636 23.850 1.077 1.00 92.06 88 GLU A C 1
ATOM 707 O O . GLU A 1 88 ? 7.186 23.265 0.097 1.00 92.06 88 GLU A O 1
ATOM 712 N N . SER A 1 89 ? 8.107 23.176 2.130 1.00 86.81 89 SER A N 1
ATOM 713 C CA . SER A 1 89 ? 8.113 21.712 2.198 1.00 86.81 89 SER A CA 1
ATOM 714 C C . SER A 1 89 ? 6.711 21.126 2.407 1.00 86.81 89 SER A C 1
ATOM 716 O O . SER A 1 89 ? 6.407 20.060 1.872 1.00 86.81 89 SER A O 1
ATOM 718 N N . VAL A 1 90 ? 5.828 21.855 3.101 1.00 88.88 90 VAL A N 1
ATOM 719 C CA . VAL A 1 90 ? 4.406 21.504 3.240 1.00 88.88 90 VAL A CA 1
ATOM 720 C C . VAL A 1 90 ? 3.693 21.611 1.894 1.00 88.88 90 VAL A C 1
ATOM 722 O O . VAL A 1 90 ? 2.938 20.713 1.534 1.00 88.88 90 VAL A O 1
ATOM 725 N N . GLU A 1 91 ? 3.970 22.657 1.115 1.00 91.88 91 GLU A N 1
ATOM 726 C CA . GLU A 1 91 ? 3.404 22.813 -0.231 1.00 91.88 91 GLU A CA 1
ATOM 727 C C . GLU A 1 91 ? 3.845 21.667 -1.160 1.00 91.88 91 GLU A C 1
ATOM 729 O O . GLU A 1 91 ? 3.014 21.074 -1.847 1.00 91.88 91 GLU A O 1
ATOM 734 N N . ILE A 1 92 ? 5.126 21.273 -1.112 1.00 90.44 92 ILE A N 1
ATOM 735 C CA . ILE A 1 92 ? 5.642 20.112 -1.861 1.00 90.44 92 ILE A CA 1
ATOM 736 C C . ILE A 1 92 ? 4.979 18.807 -1.398 1.00 90.44 92 ILE A C 1
ATOM 738 O O . ILE A 1 92 ? 4.678 17.940 -2.222 1.00 90.44 92 ILE A O 1
ATOM 742 N N . PHE A 1 93 ? 4.770 18.643 -0.091 1.00 92.00 93 PHE A N 1
ATOM 743 C CA . PHE A 1 93 ? 4.054 17.497 0.464 1.00 92.00 93 PHE A CA 1
ATOM 744 C C . PHE A 1 93 ? 2.632 17.407 -0.095 1.00 92.00 93 PHE A C 1
ATOM 746 O O . PHE A 1 93 ? 2.276 16.364 -0.641 1.00 92.00 93 PHE A O 1
ATOM 753 N N . LEU A 1 94 ? 1.852 18.489 -0.018 1.00 93.38 94 LEU A N 1
ATOM 754 C CA . LEU A 1 94 ? 0.464 18.511 -0.483 1.00 93.38 94 LEU A CA 1
ATOM 755 C C . LEU A 1 94 ? 0.355 18.257 -1.992 1.00 93.38 94 LEU A C 1
ATOM 757 O O . LEU A 1 94 ? -0.518 17.503 -2.418 1.00 93.38 94 LEU A O 1
ATOM 761 N N . ASP A 1 95 ? 1.270 18.817 -2.788 1.00 92.19 95 ASP A N 1
ATOM 762 C CA . ASP A 1 95 ? 1.327 18.607 -4.241 1.00 92.19 95 ASP A CA 1
ATOM 763 C C . ASP A 1 95 ? 1.629 17.144 -4.611 1.00 92.19 95 ASP A C 1
ATOM 765 O O . ASP A 1 95 ? 1.021 16.563 -5.514 1.00 92.19 95 ASP A O 1
ATOM 769 N N . LYS A 1 96 ? 2.546 16.498 -3.881 1.00 88.81 96 LYS A N 1
ATOM 770 C CA . LYS A 1 96 ? 2.973 15.128 -4.194 1.00 88.81 96 LYS A CA 1
ATOM 771 C C . LYS A 1 96 ? 2.131 14.044 -3.536 1.00 88.81 96 LYS A C 1
ATOM 773 O O . LYS A 1 96 ? 2.121 12.923 -4.048 1.00 88.81 96 LYS A O 1
ATOM 778 N N . MET A 1 97 ? 1.440 14.343 -2.440 1.00 92.44 97 MET A N 1
ATOM 779 C CA . MET A 1 97 ? 0.641 13.396 -1.656 1.00 92.44 97 MET A CA 1
ATOM 780 C C . MET A 1 97 ? -0.309 12.525 -2.506 1.00 92.44 97 MET A C 1
ATOM 782 O O . MET A 1 97 ? -0.265 11.303 -2.340 1.00 92.44 97 MET A O 1
ATOM 786 N N . PRO A 1 98 ? -1.077 13.061 -3.480 1.00 90.19 98 PRO A N 1
ATOM 787 C CA . PRO A 1 98 ? -1.903 12.243 -4.374 1.00 90.19 98 PRO A CA 1
ATOM 788 C C . PRO A 1 98 ? -1.138 11.119 -5.086 1.00 90.19 98 PRO A C 1
ATOM 790 O O . PRO A 1 98 ? -1.663 10.020 -5.258 1.00 90.19 98 PRO A O 1
ATOM 793 N N . ASN A 1 99 ? 0.112 11.374 -5.489 1.00 85.19 99 ASN A N 1
ATOM 794 C CA . ASN A 1 99 ? 0.934 10.390 -6.193 1.00 85.19 99 ASN A CA 1
ATOM 795 C C . ASN A 1 99 ? 1.388 9.266 -5.261 1.00 85.19 99 ASN A C 1
ATOM 797 O O . ASN A 1 99 ? 1.388 8.108 -5.669 1.00 85.19 99 ASN A O 1
ATOM 801 N N . PHE A 1 100 ? 1.749 9.588 -4.018 1.00 83.94 100 PHE A N 1
ATOM 802 C CA . PHE A 1 100 ? 2.108 8.580 -3.019 1.00 83.94 100 PHE A CA 1
ATOM 803 C C . PHE A 1 100 ? 0.921 7.674 -2.705 1.00 83.94 100 PHE A C 1
ATOM 805 O O . PHE A 1 100 ? 1.052 6.455 -2.785 1.00 83.94 100 PHE A O 1
ATOM 812 N N . ILE A 1 101 ? -0.252 8.266 -2.470 1.00 82.12 101 ILE A N 1
ATOM 813 C CA . ILE A 1 101 ? -1.504 7.533 -2.259 1.00 82.12 101 ILE A CA 1
ATOM 814 C C . ILE A 1 101 ? -1.787 6.621 -3.450 1.00 82.12 101 ILE A C 1
ATOM 816 O O . ILE A 1 101 ? -1.985 5.424 -3.265 1.00 82.12 101 ILE A O 1
ATOM 820 N N . ALA A 1 102 ? -1.753 7.142 -4.680 1.00 81.69 102 ALA A N 1
ATOM 821 C CA . ALA A 1 102 ? -2.033 6.344 -5.870 1.00 81.69 102 ALA A CA 1
ATOM 822 C C . ALA A 1 102 ? -1.098 5.131 -5.998 1.00 81.69 102 ALA A C 1
ATOM 824 O O . ALA A 1 102 ? -1.536 4.062 -6.420 1.00 81.69 102 ALA A O 1
ATOM 825 N N . VAL A 1 103 ? 0.173 5.282 -5.614 1.00 69.25 103 VAL A N 1
ATOM 826 C CA . VAL A 1 103 ? 1.194 4.231 -5.694 1.00 69.25 103 VAL A CA 1
ATOM 827 C C . VAL A 1 103 ? 0.974 3.121 -4.661 1.00 69.25 103 VAL A C 1
ATOM 829 O O . VAL A 1 103 ? 1.298 1.973 -4.959 1.00 69.25 103 VAL A O 1
ATOM 832 N N . MET A 1 104 ? 0.386 3.398 -3.492 1.00 67.94 104 MET A N 1
ATOM 833 C CA . MET A 1 104 ? 0.219 2.399 -2.421 1.00 67.94 104 MET A CA 1
ATOM 834 C C . MET A 1 104 ? -0.567 1.152 -2.850 1.00 67.94 104 MET A C 1
ATOM 836 O O . MET A 1 104 ? -0.175 0.039 -2.500 1.00 67.94 104 MET A O 1
ATOM 840 N N . GLY A 1 105 ? -1.610 1.315 -3.669 1.00 57.62 105 GLY A N 1
ATOM 841 C CA . GLY A 1 105 ? -2.427 0.213 -4.193 1.00 57.62 105 GLY A CA 1
ATOM 842 C C . GLY A 1 105 ? -1.855 -0.496 -5.427 1.00 57.62 105 GLY A C 1
ATOM 843 O O . GLY A 1 105 ? -2.490 -1.405 -5.954 1.00 57.62 105 GLY A O 1
ATOM 844 N N . MET A 1 106 ? -0.687 -0.086 -5.929 1.00 67.50 106 MET A N 1
ATOM 845 C CA . MET A 1 106 ? -0.120 -0.632 -7.166 1.00 67.50 106 MET A CA 1
ATOM 846 C C . MET A 1 106 ? 0.704 -1.901 -6.930 1.00 67.50 106 MET A C 1
ATOM 848 O O . MET A 1 106 ? 1.396 -2.031 -5.918 1.00 67.50 106 MET A O 1
ATOM 852 N N . THR A 1 107 ? 0.706 -2.803 -7.917 1.00 72.38 107 THR A N 1
ATOM 853 C CA . THR A 1 107 ? 1.595 -3.975 -7.919 1.00 72.38 107 THR A CA 1
ATOM 854 C C . THR A 1 107 ? 3.068 -3.540 -7.915 1.00 72.38 107 THR A C 1
ATOM 856 O O . THR A 1 107 ? 3.391 -2.484 -8.472 1.00 72.38 107 THR A O 1
ATOM 859 N N . PRO A 1 108 ? 3.995 -4.334 -7.347 1.00 70.94 108 PRO A N 1
ATOM 860 C CA . PRO A 1 108 ? 5.426 -4.015 -7.358 1.00 70.94 108 PRO A CA 1
ATOM 861 C C . PRO A 1 108 ? 5.970 -3.695 -8.758 1.00 70.94 108 PRO A C 1
ATOM 863 O O . PRO A 1 108 ? 6.716 -2.731 -8.935 1.00 70.94 108 PRO A O 1
ATOM 866 N N . VAL A 1 109 ? 5.531 -4.443 -9.776 1.00 71.62 109 VAL A N 1
ATOM 867 C CA . VAL A 1 109 ? 5.902 -4.218 -11.182 1.00 71.62 109 VAL A CA 1
ATOM 868 C C . VAL A 1 109 ? 5.423 -2.851 -11.654 1.00 71.62 109 VAL A C 1
ATOM 870 O O . VAL A 1 109 ? 6.202 -2.078 -12.210 1.00 71.62 109 VAL A O 1
ATOM 873 N N . ARG A 1 110 ? 4.173 -2.484 -11.351 1.00 77.38 110 ARG A N 1
ATOM 874 C CA . ARG A 1 110 ? 3.640 -1.166 -11.700 1.00 77.38 110 ARG A CA 1
ATOM 875 C C . ARG A 1 110 ? 4.384 -0.038 -10.983 1.00 77.38 110 ARG A C 1
ATOM 877 O O . ARG A 1 110 ? 4.709 0.963 -11.621 1.00 77.38 110 ARG A O 1
ATOM 884 N N . LYS A 1 111 ? 4.730 -0.215 -9.702 1.00 71.94 111 LYS A N 1
ATOM 885 C CA . LYS A 1 111 ? 5.581 0.729 -8.952 1.00 71.94 111 LYS A CA 1
ATOM 886 C C . LYS A 1 111 ? 6.940 0.912 -9.644 1.00 71.94 111 LYS A C 1
ATOM 888 O O . LYS A 1 111 ? 7.382 2.046 -9.837 1.00 71.94 111 LYS A O 1
ATOM 893 N N . LYS A 1 112 ? 7.571 -0.181 -10.088 1.00 84.25 112 LYS A N 1
ATOM 894 C CA . LYS A 1 112 ? 8.860 -0.151 -10.800 1.00 84.25 112 LYS A CA 1
ATOM 895 C C . LYS A 1 112 ? 8.755 0.517 -12.178 1.00 84.25 112 LYS A C 1
ATOM 897 O O . LYS A 1 112 ? 9.617 1.332 -12.503 1.00 84.25 112 LYS A O 1
ATOM 902 N N . ILE A 1 113 ? 7.681 0.275 -12.939 1.00 85.06 113 ILE A N 1
ATOM 903 C CA . ILE A 1 113 ? 7.391 0.986 -14.201 1.00 85.06 113 ILE A CA 1
ATOM 904 C C . ILE A 1 113 ? 7.325 2.498 -13.960 1.00 85.06 113 ILE A C 1
ATOM 906 O O . ILE A 1 113 ? 7.993 3.263 -14.653 1.00 85.06 113 ILE A O 1
ATOM 910 N N . LEU A 1 114 ? 6.564 2.946 -12.954 1.00 78.88 114 LEU A N 1
ATOM 911 C CA . LEU A 1 114 ? 6.440 4.373 -12.640 1.00 78.88 114 LEU A CA 1
ATOM 912 C C . LEU A 1 114 ? 7.767 4.997 -12.199 1.00 78.88 114 LEU A C 1
ATOM 914 O O . LEU A 1 114 ? 8.051 6.145 -12.547 1.00 78.88 114 LEU A O 1
ATOM 918 N N . TYR A 1 115 ? 8.589 4.244 -11.471 1.00 81.88 115 TYR A N 1
ATOM 919 C CA . TYR A 1 115 ? 9.929 4.678 -11.093 1.00 81.88 115 TYR A CA 1
ATOM 920 C C . TYR A 1 115 ? 10.833 4.876 -12.320 1.00 81.88 115 TYR A C 1
ATOM 922 O O . TYR A 1 115 ? 11.445 5.935 -12.476 1.00 81.88 115 TYR A O 1
ATOM 930 N N . ILE A 1 116 ? 10.868 3.901 -13.234 1.00 87.81 116 ILE A N 1
ATOM 931 C CA . ILE A 1 116 ? 11.636 3.983 -14.487 1.00 87.81 116 ILE A CA 1
ATOM 932 C C . ILE A 1 116 ? 11.126 5.137 -15.357 1.00 87.81 116 ILE A C 1
ATOM 934 O O . ILE A 1 116 ? 11.928 5.923 -15.866 1.00 87.81 116 ILE A O 1
ATOM 938 N N . ARG A 1 117 ? 9.803 5.310 -15.448 1.00 89.12 117 ARG A N 1
ATOM 939 C CA . ARG A 1 117 ? 9.164 6.457 -16.106 1.00 89.12 117 ARG A CA 1
ATOM 940 C C . ARG A 1 117 ? 9.641 7.785 -15.519 1.00 89.12 117 ARG A C 1
ATOM 942 O O . ARG A 1 117 ? 9.965 8.703 -16.265 1.00 89.12 117 ARG A O 1
ATOM 949 N N . GLY A 1 118 ? 9.719 7.889 -14.191 1.00 83.19 118 GLY A N 1
ATOM 950 C CA . GLY A 1 118 ? 10.236 9.074 -13.505 1.00 83.19 118 GLY A CA 1
ATOM 951 C C . GLY A 1 118 ? 11.693 9.381 -13.867 1.00 83.19 118 GLY A C 1
ATOM 952 O O . GLY A 1 118 ? 12.026 10.532 -14.144 1.00 83.19 118 GLY A O 1
ATOM 953 N N . ILE A 1 119 ? 12.552 8.355 -13.942 1.00 88.25 119 ILE A N 1
ATOM 954 C CA . ILE A 1 119 ? 13.937 8.511 -14.420 1.00 88.25 119 ILE A CA 1
ATOM 955 C C . ILE A 1 119 ? 13.945 9.051 -15.852 1.00 88.25 119 ILE A C 1
ATOM 957 O O . ILE A 1 119 ? 14.675 9.995 -16.149 1.00 88.25 119 ILE A O 1
ATOM 961 N N . ALA A 1 120 ? 13.146 8.457 -16.734 1.00 89.19 120 ALA A N 1
ATOM 962 C CA . ALA A 1 120 ? 13.113 8.811 -18.143 1.00 89.19 120 ALA A CA 1
ATOM 963 C C . ALA A 1 120 ? 12.630 10.255 -18.365 1.00 89.19 120 ALA A C 1
ATOM 965 O O . ALA A 1 120 ? 13.302 11.022 -19.058 1.00 89.19 120 ALA A O 1
ATOM 966 N N . ARG A 1 121 ? 11.549 10.661 -17.686 1.00 91.25 121 ARG A N 1
ATOM 967 C CA . ARG A 1 121 ? 11.021 12.035 -17.705 1.00 91.25 121 ARG A CA 1
ATOM 968 C C . ARG A 1 121 ? 12.065 13.065 -17.269 1.00 91.25 121 ARG A C 1
ATOM 970 O O . ARG A 1 121 ? 12.184 14.116 -17.885 1.00 91.25 121 ARG A O 1
ATOM 977 N N . ASN A 1 122 ? 12.854 12.749 -16.242 1.00 89.69 122 ASN A N 1
ATOM 978 C CA . ASN A 1 122 ? 13.895 13.651 -15.742 1.00 89.69 122 ASN A CA 1
ATOM 979 C C . ASN A 1 122 ? 15.121 13.736 -16.664 1.00 89.69 122 ASN A C 1
ATOM 981 O O . ASN A 1 122 ? 15.874 14.705 -16.592 1.00 89.69 122 ASN A O 1
ATOM 985 N N . ARG A 1 123 ? 15.365 12.719 -17.499 1.00 92.44 123 ARG A N 1
ATOM 986 C CA . ARG A 1 123 ? 16.550 12.656 -18.368 1.00 92.44 123 ARG A CA 1
ATOM 987 C C . ARG A 1 123 ? 16.294 13.145 -19.787 1.00 92.44 123 ARG A C 1
ATOM 989 O O . ARG A 1 123 ? 17.203 13.699 -20.401 1.00 92.44 123 ARG A O 1
ATOM 996 N N . PHE A 1 124 ? 15.114 12.892 -20.341 1.00 92.06 124 PHE A N 1
ATOM 997 C CA . PHE A 1 124 ? 14.852 13.109 -21.759 1.00 92.06 124 PHE A CA 1
ATOM 998 C C . PHE A 1 124 ? 14.122 14.430 -22.002 1.00 92.06 124 PHE A C 1
ATOM 1000 O O . PHE A 1 124 ? 13.016 14.642 -21.522 1.00 92.06 124 PHE A O 1
ATOM 1007 N N . THR A 1 125 ? 14.725 15.303 -22.814 1.00 87.50 125 THR A N 1
ATOM 1008 C CA . THR A 1 125 ? 14.235 16.670 -23.071 1.00 87.50 125 THR A CA 1
ATOM 1009 C C . THR A 1 125 ? 12.836 16.735 -23.698 1.00 87.50 125 THR A C 1
ATOM 1011 O O . THR A 1 125 ? 12.142 17.726 -23.511 1.00 87.50 125 THR A O 1
ATOM 1014 N N . TYR A 1 126 ? 12.417 15.709 -24.447 1.00 88.75 126 TYR A N 1
ATOM 1015 C CA . TYR A 1 126 ? 11.117 15.658 -25.135 1.00 88.75 126 TYR A CA 1
ATOM 1016 C C . TYR A 1 126 ? 10.370 14.341 -24.859 1.00 88.75 126 TYR A C 1
ATOM 1018 O O . TYR A 1 126 ? 9.957 13.628 -25.769 1.00 88.75 126 TYR A O 1
ATOM 1026 N N . TRP A 1 127 ? 10.246 14.000 -23.577 1.00 90.44 127 TRP A N 1
ATOM 1027 C CA . TRP A 1 127 ? 9.539 12.808 -23.104 1.00 90.44 127 TRP A CA 1
ATOM 1028 C C . TRP A 1 127 ? 8.028 12.845 -23.400 1.00 90.44 127 TRP A C 1
ATOM 1030 O O . TRP A 1 127 ? 7.373 13.858 -23.167 1.00 90.44 127 TRP A O 1
ATOM 1040 N N . ASP A 1 128 ? 7.479 11.717 -23.861 1.00 87.62 128 ASP A N 1
ATOM 1041 C CA . ASP A 1 128 ? 6.039 11.495 -24.047 1.00 87.62 128 ASP A CA 1
ATOM 1042 C C . ASP A 1 128 ? 5.547 10.521 -22.964 1.00 87.62 128 ASP A C 1
ATOM 1044 O O . ASP A 1 128 ? 5.873 9.333 -22.981 1.00 87.62 128 ASP A O 1
ATOM 1048 N N . ASP A 1 129 ? 4.797 11.042 -21.991 1.00 83.25 129 ASP A N 1
ATOM 1049 C CA . ASP A 1 129 ? 4.376 10.292 -20.806 1.00 83.25 129 ASP A CA 1
ATOM 1050 C C . ASP A 1 129 ? 3.441 9.123 -21.102 1.00 83.25 129 ASP A C 1
ATOM 1052 O O . ASP A 1 129 ? 3.565 8.060 -20.483 1.00 83.25 129 ASP A O 1
ATOM 1056 N N . GLU A 1 130 ? 2.520 9.314 -22.040 1.00 83.38 130 GLU A N 1
ATOM 1057 C CA . GLU A 1 130 ? 1.559 8.292 -22.428 1.00 83.38 130 GLU A CA 1
ATOM 1058 C C . GLU A 1 130 ? 2.281 7.173 -23.175 1.00 83.38 130 GLU A C 1
ATOM 1060 O O . GLU A 1 130 ? 2.259 6.022 -22.733 1.00 83.38 130 GLU A O 1
ATOM 1065 N N . LYS A 1 131 ? 3.033 7.514 -24.230 1.00 89.50 131 LYS A N 1
ATOM 1066 C CA . LYS A 1 131 ? 3.777 6.505 -24.996 1.00 89.50 131 LYS A CA 1
ATOM 1067 C C . LYS A 1 131 ? 4.829 5.797 -24.159 1.00 89.50 131 LYS A C 1
ATOM 1069 O O . LYS A 1 131 ? 4.999 4.593 -24.296 1.00 89.50 131 LYS A O 1
ATOM 1074 N N . GLY A 1 132 ? 5.542 6.516 -23.296 1.00 88.44 132 GLY A N 1
ATOM 1075 C CA . GLY A 1 132 ? 6.575 5.916 -22.457 1.00 88.44 132 GLY A CA 1
ATOM 1076 C C . GLY A 1 132 ? 6.005 4.926 -21.445 1.00 88.44 132 GLY A C 1
ATOM 1077 O O . GLY A 1 132 ? 6.642 3.919 -21.148 1.00 88.44 132 GLY A O 1
ATOM 1078 N N . THR A 1 133 ? 4.789 5.184 -20.954 1.00 86.88 133 THR A N 1
ATOM 1079 C CA . THR A 1 133 ? 4.068 4.244 -20.088 1.00 86.88 133 THR A CA 1
ATOM 1080 C C . THR A 1 133 ? 3.613 3.014 -20.876 1.00 86.88 133 THR A C 1
ATOM 1082 O O . THR A 1 133 ? 3.878 1.903 -20.427 1.00 86.88 133 THR A O 1
ATOM 1085 N N . ILE A 1 134 ? 3.013 3.204 -22.059 1.00 86.88 134 ILE A N 1
ATOM 1086 C CA . ILE A 1 134 ? 2.569 2.107 -22.938 1.00 86.88 134 ILE A CA 1
ATOM 1087 C C . ILE A 1 134 ? 3.740 1.184 -23.295 1.00 86.88 134 ILE A C 1
ATOM 1089 O O . ILE A 1 134 ? 3.633 -0.020 -23.125 1.00 86.88 134 ILE A O 1
ATOM 1093 N N . LEU A 1 135 ? 4.893 1.736 -23.685 1.00 92.94 135 LEU A N 1
ATOM 1094 C CA . LEU A 1 135 ? 6.075 0.941 -24.047 1.00 92.94 135 LEU A CA 1
ATOM 1095 C C . LEU A 1 135 ? 6.587 0.061 -22.897 1.00 92.94 135 LEU A C 1
ATOM 1097 O O . LEU A 1 135 ? 7.001 -1.072 -23.122 1.00 92.94 135 LEU A O 1
ATOM 1101 N N . LEU A 1 136 ? 6.570 0.573 -21.663 1.00 95.25 136 LEU A N 1
ATOM 1102 C CA . LEU A 1 136 ? 6.975 -0.202 -20.487 1.00 95.25 136 LEU A CA 1
ATOM 1103 C C . LEU A 1 136 ? 5.941 -1.275 -20.124 1.00 95.25 136 LEU A C 1
ATOM 1105 O O . LEU A 1 136 ? 6.326 -2.355 -19.685 1.00 95.25 136 LEU A O 1
ATOM 1109 N N . GLU A 1 137 ? 4.650 -0.986 -20.295 1.00 90.00 137 GLU A N 1
ATOM 1110 C CA . GLU A 1 137 ? 3.578 -1.968 -20.100 1.00 90.00 137 GLU A CA 1
ATOM 1111 C C . GLU A 1 137 ? 3.623 -3.076 -21.158 1.00 90.00 137 GLU A C 1
ATOM 1113 O O . GLU A 1 137 ? 3.552 -4.245 -20.795 1.00 90.00 137 GLU A O 1
ATOM 1118 N N . ASP A 1 138 ? 3.813 -2.733 -22.433 1.00 92.00 138 ASP A N 1
ATOM 1119 C CA . ASP A 1 138 ? 3.922 -3.693 -23.537 1.00 92.00 138 ASP A CA 1
ATOM 1120 C C . ASP A 1 138 ? 5.136 -4.613 -23.364 1.00 92.00 138 ASP A C 1
ATOM 1122 O O . ASP A 1 138 ? 5.038 -5.820 -23.580 1.00 92.00 138 ASP A O 1
ATOM 1126 N N . TYR A 1 139 ? 6.265 -4.060 -22.915 1.00 96.69 139 TYR A N 1
ATOM 1127 C CA . TYR A 1 139 ? 7.454 -4.839 -22.576 1.00 96.69 139 TYR A CA 1
ATOM 1128 C C . TYR A 1 139 ? 7.180 -5.855 -21.461 1.00 96.69 139 TYR A C 1
ATOM 1130 O O . TYR A 1 139 ? 7.480 -7.039 -21.604 1.00 96.69 139 TYR A O 1
ATOM 1138 N N . VAL A 1 140 ? 6.582 -5.402 -20.354 1.00 92.00 140 VAL A N 1
ATOM 1139 C CA . VAL A 1 140 ? 6.223 -6.277 -19.229 1.00 92.00 140 VAL A CA 1
ATOM 1140 C C . VAL A 1 140 ? 5.232 -7.347 -19.670 1.00 92.00 140 VAL A C 1
ATOM 1142 O O . VAL A 1 140 ? 5.432 -8.518 -19.364 1.00 92.00 140 VAL A O 1
ATOM 1145 N N . LYS A 1 141 ? 4.221 -6.971 -20.451 1.00 87.62 141 LYS A N 1
ATOM 1146 C CA . LYS A 1 141 ? 3.234 -7.903 -20.986 1.00 87.62 141 LYS A CA 1
ATOM 1147 C C . LYS A 1 141 ? 3.871 -8.965 -21.883 1.00 87.62 141 LYS A C 1
ATOM 1149 O O . LYS A 1 141 ? 3.514 -10.131 -21.782 1.00 87.62 141 LYS A O 1
ATOM 1154 N N . ALA A 1 142 ? 4.842 -8.595 -22.718 1.00 88.81 142 ALA A N 1
ATOM 1155 C CA . ALA A 1 142 ? 5.569 -9.556 -23.545 1.00 88.81 142 ALA A CA 1
ATOM 1156 C C . ALA A 1 142 ? 6.334 -10.588 -22.691 1.00 88.81 142 ALA A C 1
ATOM 1158 O O . ALA A 1 142 ? 6.379 -11.768 -23.044 1.00 88.81 142 ALA A O 1
ATOM 1159 N N . LEU A 1 143 ? 6.902 -10.174 -21.551 1.00 87.94 143 LEU A N 1
ATOM 1160 C CA . LEU A 1 143 ? 7.527 -11.090 -20.588 1.00 87.94 143 LEU A CA 1
ATOM 1161 C C . LEU A 1 143 ? 6.484 -11.999 -19.912 1.00 87.94 143 LEU A C 1
ATOM 1163 O O . LEU A 1 143 ? 6.690 -13.212 -19.832 1.00 87.94 143 LEU A O 1
ATOM 1167 N N . GLU A 1 144 ? 5.355 -11.438 -19.469 1.00 81.81 144 GLU A N 1
ATOM 1168 C CA . GLU A 1 144 ? 4.242 -12.185 -18.860 1.00 81.81 144 GLU A CA 1
ATOM 1169 C C . GLU A 1 144 ? 3.662 -13.236 -19.821 1.00 81.81 144 GLU A C 1
ATOM 1171 O O . GLU A 1 144 ? 3.488 -14.395 -19.440 1.00 81.81 144 GLU A O 1
ATOM 1176 N N . ASP A 1 145 ? 3.444 -12.875 -21.090 1.00 83.88 145 ASP A N 1
ATOM 1177 C CA . ASP A 1 145 ? 2.945 -13.770 -22.144 1.00 83.88 145 ASP A CA 1
ATOM 1178 C C . ASP A 1 145 ? 3.923 -14.927 -22.444 1.00 83.88 145 ASP A C 1
ATOM 1180 O O . ASP A 1 145 ? 3.516 -15.988 -22.931 1.00 83.88 145 ASP A O 1
ATOM 1184 N N . ASN A 1 146 ? 5.205 -14.750 -22.110 1.00 81.06 146 ASN A N 1
ATOM 1185 C CA . ASN A 1 146 ? 6.247 -15.777 -22.163 1.00 81.06 146 ASN A CA 1
ATOM 1186 C C . ASN A 1 146 ? 6.452 -16.512 -20.822 1.00 81.06 146 ASN A C 1
ATOM 1188 O O . ASN A 1 146 ? 7.408 -17.273 -20.671 1.00 81.06 146 ASN A O 1
ATOM 1192 N N . GLY A 1 147 ? 5.551 -16.325 -19.855 1.00 76.75 147 GLY A N 1
ATOM 1193 C CA . GLY A 1 147 ? 5.514 -17.073 -18.598 1.00 76.75 147 GLY A CA 1
ATOM 1194 C C . GLY A 1 147 ? 6.492 -16.588 -17.530 1.00 76.75 147 GLY A C 1
ATOM 1195 O O . GLY A 1 147 ? 6.792 -17.346 -16.607 1.00 76.75 147 GLY A O 1
ATOM 1196 N N . TRP A 1 148 ? 7.007 -15.361 -17.640 1.00 78.06 148 TRP A N 1
ATOM 1197 C CA . TRP A 1 148 ? 7.887 -14.799 -16.617 1.00 78.06 148 TRP A CA 1
ATOM 1198 C C . TRP A 1 148 ? 7.111 -1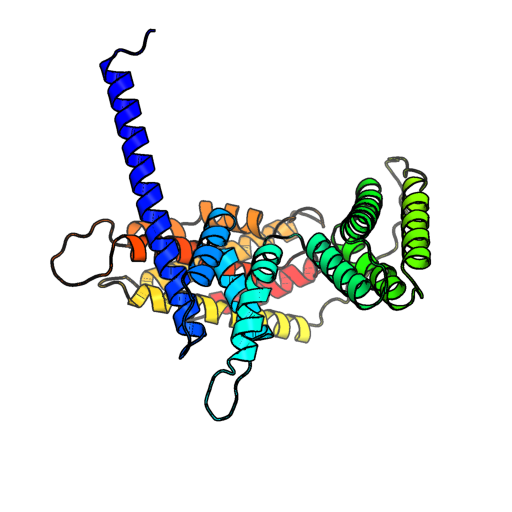4.479 -15.341 1.00 78.06 148 TRP A C 1
ATOM 1200 O O . TRP A 1 148 ? 6.026 -13.899 -15.379 1.00 78.06 148 TRP A O 1
ATOM 1210 N N . SER A 1 149 ? 7.689 -14.828 -14.193 1.00 70.25 149 SER A N 1
ATOM 1211 C CA . SER A 1 149 ? 7.131 -14.473 -12.891 1.00 70.25 149 SER A CA 1
ATOM 1212 C C . SER A 1 149 ? 7.344 -12.992 -12.568 1.00 70.25 149 SER A C 1
ATOM 1214 O O . SER A 1 149 ? 8.252 -12.337 -13.088 1.00 70.25 149 SER A O 1
ATOM 1216 N N . VAL A 1 150 ? 6.550 -12.474 -11.627 1.00 56.47 150 VAL A N 1
ATOM 1217 C CA . VAL A 1 150 ? 6.651 -11.095 -11.121 1.00 56.47 150 VAL A CA 1
ATOM 1218 C C . VAL A 1 150 ? 8.084 -10.755 -10.688 1.00 56.47 150 VAL A C 1
ATOM 1220 O O . VAL A 1 150 ? 8.584 -9.686 -11.029 1.00 56.47 150 VAL A O 1
ATOM 1223 N N . GLN A 1 151 ? 8.782 -11.664 -10.000 1.00 62.06 151 GLN A N 1
ATOM 1224 C CA . GLN A 1 151 ? 10.164 -11.445 -9.551 1.00 62.06 151 GLN A CA 1
ATOM 1225 C C . GLN A 1 151 ? 11.174 -11.420 -10.702 1.00 62.06 151 GLN A C 1
ATOM 1227 O O . GLN A 1 151 ? 12.088 -10.595 -10.702 1.00 62.06 151 GLN A O 1
ATOM 1232 N N . GLN A 1 152 ? 11.010 -12.287 -11.708 1.00 69.25 152 GLN A N 1
ATOM 1233 C CA . GLN A 1 152 ? 11.859 -12.256 -12.903 1.00 69.25 152 GLN A CA 1
ATOM 1234 C C . GLN A 1 152 ? 11.698 -10.924 -13.639 1.00 69.25 152 GLN A C 1
ATOM 1236 O O . GLN A 1 152 ? 12.694 -10.300 -14.001 1.00 69.25 152 GLN A O 1
ATOM 1241 N N . ILE A 1 153 ? 10.455 -10.453 -13.769 1.00 74.19 153 ILE A N 1
ATOM 1242 C CA . ILE A 1 153 ? 10.136 -9.152 -14.361 1.00 74.19 153 ILE A CA 1
ATOM 1243 C C . ILE A 1 153 ? 10.746 -8.019 -13.531 1.00 74.19 153 ILE A C 1
ATOM 1245 O O . ILE A 1 153 ? 11.402 -7.145 -14.086 1.00 74.19 153 ILE A O 1
ATOM 1249 N N . LEU A 1 154 ? 10.593 -8.019 -12.204 1.00 71.25 154 LEU A N 1
ATOM 1250 C CA . LEU A 1 154 ? 11.186 -6.992 -11.339 1.00 71.25 154 LEU A CA 1
ATOM 1251 C C . LEU A 1 154 ? 12.712 -6.942 -11.458 1.00 71.25 154 LEU A C 1
ATOM 1253 O O . LEU A 1 154 ? 13.283 -5.855 -11.583 1.00 71.25 154 LEU A O 1
ATOM 1257 N N . LYS A 1 155 ? 13.361 -8.110 -11.456 1.00 79.81 155 LYS A N 1
ATOM 1258 C CA . LYS A 1 155 ? 14.813 -8.240 -11.584 1.00 79.81 155 LYS A CA 1
ATOM 1259 C C . LYS A 1 155 ? 15.306 -7.737 -12.937 1.00 79.81 155 LYS A C 1
ATOM 1261 O O . LYS A 1 155 ? 16.345 -7.080 -12.990 1.00 79.81 155 LYS A O 1
ATOM 1266 N N . ASP A 1 156 ? 14.578 -8.022 -14.009 1.00 90.75 156 ASP A N 1
ATOM 1267 C CA . ASP A 1 156 ? 14.884 -7.522 -15.347 1.00 90.75 156 ASP A CA 1
ATOM 1268 C C . ASP A 1 156 ? 14.663 -6.005 -15.453 1.00 90.75 156 ASP A C 1
ATOM 1270 O O . ASP A 1 156 ? 15.551 -5.261 -15.880 1.00 90.75 156 ASP A O 1
ATOM 1274 N N . LEU A 1 157 ? 13.536 -5.509 -14.933 1.00 89.69 157 LEU A N 1
ATOM 1275 C CA . LEU A 1 157 ? 13.254 -4.079 -14.869 1.00 89.69 157 LEU A CA 1
ATOM 1276 C C . LEU A 1 157 ? 14.340 -3.317 -14.091 1.00 89.69 157 LEU A C 1
ATOM 1278 O O . LEU A 1 157 ? 14.691 -2.192 -14.447 1.00 89.69 157 LEU A O 1
ATOM 1282 N N . GLU A 1 158 ? 14.886 -3.909 -13.031 1.00 85.81 158 GLU A N 1
ATOM 1283 C CA . GLU A 1 158 ? 15.960 -3.330 -12.226 1.00 85.81 158 GLU A CA 1
ATOM 1284 C C . GLU A 1 158 ? 17.337 -3.384 -12.894 1.00 85.81 158 GLU A C 1
ATOM 1286 O O . GLU A 1 158 ? 18.028 -2.361 -12.963 1.00 85.81 158 GLU A O 1
ATOM 1291 N N . ASN A 1 159 ? 17.746 -4.560 -13.364 1.00 86.06 159 ASN A N 1
ATOM 1292 C CA . ASN A 1 159 ? 19.120 -4.793 -13.804 1.00 86.06 159 ASN A CA 1
ATOM 1293 C C . ASN A 1 159 ? 19.341 -4.432 -15.272 1.00 86.06 159 ASN A C 1
ATOM 1295 O O . ASN A 1 159 ? 20.431 -3.988 -15.630 1.00 86.06 159 ASN A O 1
ATOM 1299 N N . GLU A 1 160 ? 18.305 -4.540 -16.100 1.00 90.38 160 GLU A N 1
ATOM 1300 C CA . GLU A 1 160 ? 18.379 -4.239 -17.524 1.00 90.38 160 GLU A CA 1
ATOM 1301 C C . GLU A 1 160 ? 17.653 -2.930 -17.834 1.00 90.38 160 GLU A C 1
ATOM 1303 O O . GLU A 1 160 ? 18.302 -1.920 -18.137 1.00 90.38 160 GLU A O 1
ATOM 1308 N N . MET A 1 161 ? 16.325 -2.887 -17.694 1.00 92.31 161 MET A N 1
ATOM 1309 C CA . MET A 1 161 ? 15.517 -1.756 -18.171 1.00 92.31 161 MET A CA 1
ATOM 1310 C C . MET A 1 161 ? 15.921 -0.427 -17.520 1.00 92.31 161 MET A C 1
ATOM 1312 O O . MET A 1 161 ? 16.180 0.569 -18.204 1.00 92.31 161 MET A O 1
ATOM 1316 N N . GLN A 1 162 ? 16.038 -0.389 -16.192 1.00 90.25 162 GLN A N 1
ATOM 1317 C CA . GLN A 1 162 ? 16.437 0.807 -15.451 1.00 90.25 162 GLN A CA 1
ATOM 1318 C C . GLN A 1 162 ? 17.865 1.246 -15.810 1.00 90.25 162 GLN A C 1
ATOM 1320 O O . GLN A 1 162 ? 18.123 2.443 -15.978 1.00 90.25 162 GLN A O 1
ATOM 1325 N N . VAL A 1 163 ? 18.800 0.301 -15.953 1.00 85.94 163 VAL A N 1
ATOM 1326 C CA . VAL A 1 163 ? 20.194 0.591 -16.322 1.00 85.94 163 VAL A CA 1
ATOM 1327 C C . VAL A 1 163 ? 20.269 1.172 -17.733 1.00 85.94 163 VAL A C 1
ATOM 1329 O O . VAL A 1 163 ? 20.939 2.189 -17.941 1.00 85.94 163 VAL A O 1
ATOM 1332 N N . ARG A 1 164 ? 19.542 0.603 -18.701 1.00 89.94 164 ARG A N 1
ATOM 1333 C CA . ARG A 1 164 ? 19.457 1.149 -20.065 1.00 89.94 164 ARG A CA 1
ATOM 1334 C C . ARG A 1 164 ? 18.773 2.507 -20.096 1.00 89.94 164 ARG A C 1
ATOM 1336 O O . ARG A 1 164 ? 19.278 3.415 -20.751 1.00 89.94 164 ARG A O 1
ATOM 1343 N N . THR A 1 165 ? 17.714 2.694 -19.312 1.00 91.81 165 THR A N 1
ATOM 1344 C CA . THR A 1 165 ? 17.025 3.986 -19.171 1.00 91.81 165 THR A CA 1
ATOM 1345 C C . THR A 1 165 ? 17.957 5.081 -18.666 1.00 91.81 165 THR A C 1
ATOM 1347 O O . THR A 1 165 ? 17.883 6.212 -19.139 1.00 91.81 165 THR A O 1
ATOM 1350 N N . LYS A 1 166 ? 18.885 4.761 -17.756 1.00 89.31 166 LYS A N 1
ATOM 1351 C CA . LYS A 1 166 ? 19.920 5.695 -17.278 1.00 89.31 166 LYS A CA 1
ATOM 1352 C C . LYS A 1 166 ? 21.040 5.950 -18.296 1.00 89.31 166 LYS A C 1
ATOM 1354 O O . LYS A 1 166 ? 21.705 6.976 -18.197 1.00 89.31 166 LYS A O 1
ATOM 1359 N N . ARG A 1 167 ? 21.267 5.043 -19.252 1.00 88.56 167 ARG A N 1
ATOM 1360 C CA . ARG A 1 167 ? 22.372 5.118 -20.228 1.00 88.56 167 ARG A CA 1
ATOM 1361 C C . ARG A 1 167 ? 21.973 5.679 -21.592 1.00 88.56 167 ARG A C 1
ATOM 1363 O O . ARG A 1 167 ? 22.823 6.273 -22.247 1.00 88.56 167 ARG A O 1
ATOM 1370 N N . ALA A 1 168 ? 20.718 5.521 -22.009 1.00 92.50 168 ALA A N 1
ATOM 1371 C CA . ALA A 1 168 ? 20.234 6.034 -23.291 1.00 92.50 168 ALA A CA 1
ATOM 1372 C C . ALA A 1 168 ? 20.461 7.551 -23.398 1.00 92.50 168 ALA A C 1
ATOM 1374 O O . ALA A 1 168 ? 20.320 8.274 -22.402 1.00 92.50 168 ALA A O 1
ATOM 1375 N N . LYS A 1 169 ? 20.831 8.052 -24.581 1.00 89.62 169 LYS A N 1
ATOM 1376 C CA . LYS A 1 169 ? 21.180 9.469 -24.768 1.00 89.62 169 LYS A CA 1
ATOM 1377 C C . LYS A 1 169 ? 19.949 10.349 -24.925 1.00 89.62 169 LYS A C 1
ATOM 1379 O O . LYS A 1 169 ? 19.977 11.507 -24.525 1.00 89.62 169 LYS A O 1
ATOM 1384 N N . ASN A 1 170 ? 18.886 9.825 -25.528 1.00 90.12 170 ASN A N 1
ATOM 1385 C CA . ASN A 1 170 ? 17.650 10.559 -25.782 1.00 90.12 170 ASN A CA 1
ATOM 1386 C C . ASN A 1 170 ? 16.434 9.622 -25.854 1.00 90.12 170 ASN A C 1
ATOM 1388 O O . ASN A 1 170 ? 16.579 8.401 -25.914 1.00 90.12 170 ASN A O 1
ATOM 1392 N N . TRP A 1 171 ? 15.241 10.224 -25.872 1.00 91.25 171 TRP A N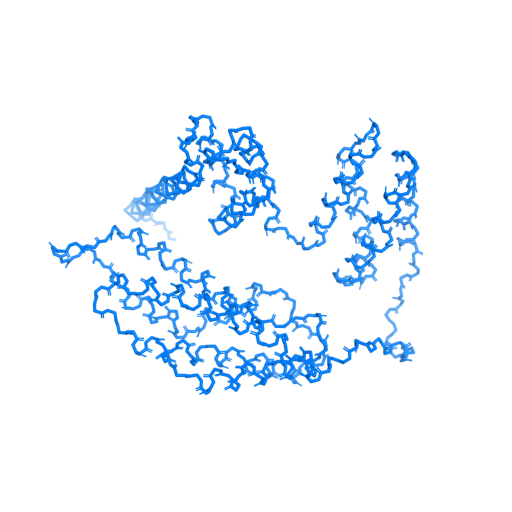 1
ATOM 1393 C CA . TRP A 1 171 ? 13.957 9.524 -25.967 1.00 91.25 171 TRP A CA 1
ATOM 1394 C C . TRP A 1 171 ? 13.883 8.572 -27.164 1.00 91.25 171 TRP A C 1
ATOM 1396 O O . TRP A 1 171 ? 13.480 7.428 -26.994 1.00 91.25 171 TRP A O 1
ATOM 1406 N N . SER A 1 172 ? 14.304 9.010 -28.353 1.00 92.69 172 SER A N 1
ATOM 1407 C CA . SER A 1 172 ? 14.213 8.192 -29.571 1.00 92.69 172 SER A CA 1
ATOM 1408 C C . SER A 1 172 ? 15.074 6.926 -29.487 1.00 92.69 172 SER A C 1
ATOM 1410 O O . SER A 1 172 ? 14.621 5.848 -29.856 1.00 92.69 172 SER A O 1
ATOM 1412 N N . GLU A 1 173 ? 16.297 7.035 -28.958 1.00 92.00 173 GLU A N 1
ATOM 1413 C CA . GLU A 1 173 ? 17.174 5.880 -28.718 1.00 92.00 173 GLU A CA 1
ATOM 1414 C C . GLU A 1 173 ? 16.567 4.915 -27.694 1.00 92.00 173 GLU A C 1
ATOM 1416 O O . GLU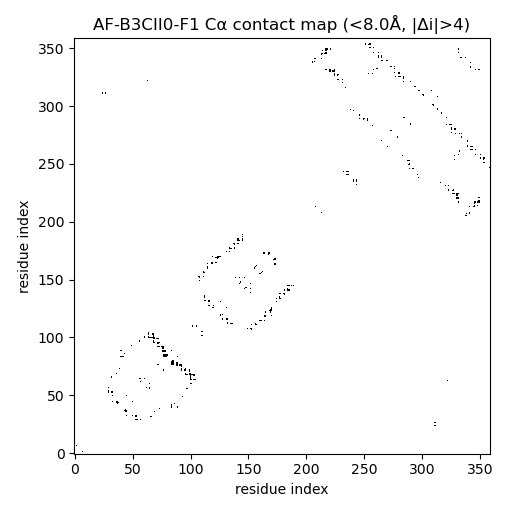 A 1 173 ? 16.545 3.708 -27.918 1.00 92.00 173 GLU A O 1
ATOM 1421 N N . TRP A 1 174 ? 16.055 5.450 -26.584 1.00 96.25 174 TRP A N 1
ATOM 1422 C CA . TRP A 1 174 ? 15.423 4.653 -25.535 1.00 96.25 174 TRP A CA 1
ATOM 1423 C C . TRP A 1 174 ? 14.177 3.919 -26.039 1.00 96.25 174 TRP A C 1
ATOM 1425 O O . TRP A 1 174 ? 14.026 2.724 -25.803 1.00 96.25 174 TRP A O 1
ATOM 1435 N N . LYS A 1 175 ? 13.324 4.622 -26.788 1.00 94.94 175 LYS A N 1
ATOM 1436 C CA . LYS A 1 175 ? 12.116 4.076 -27.402 1.00 94.94 175 LYS A CA 1
ATOM 1437 C C . LYS A 1 175 ? 12.453 2.913 -28.338 1.00 94.94 175 LYS A C 1
ATOM 1439 O O . LYS A 1 175 ? 11.923 1.824 -28.154 1.00 94.94 175 LYS A O 1
ATOM 1444 N N . ASN A 1 176 ? 13.373 3.129 -29.281 1.00 93.56 176 ASN A N 1
ATOM 1445 C CA . ASN A 1 176 ? 13.771 2.096 -30.240 1.00 93.56 176 ASN A CA 1
ATOM 1446 C C . ASN A 1 176 ? 14.355 0.857 -29.542 1.00 93.56 176 ASN A C 1
ATOM 1448 O O . ASN A 1 176 ? 14.154 -0.260 -30.009 1.00 93.56 176 ASN A O 1
ATOM 1452 N N . LEU A 1 177 ? 15.074 1.047 -28.429 1.00 95.06 177 LEU A N 1
ATOM 1453 C CA . LEU A 1 177 ? 15.617 -0.053 -27.634 1.00 95.06 177 LEU A CA 1
ATOM 1454 C C . LEU A 1 177 ? 14.502 -0.917 -27.035 1.00 95.06 177 LEU A C 1
ATOM 1456 O O . LEU A 1 177 ? 14.555 -2.135 -27.170 1.00 95.06 177 LEU A O 1
ATOM 1460 N N . ILE A 1 178 ? 13.495 -0.305 -26.408 1.00 94.31 178 ILE A N 1
ATOM 1461 C CA . ILE A 1 178 ? 12.399 -1.048 -25.767 1.00 94.31 178 ILE A CA 1
ATOM 1462 C C . ILE A 1 178 ? 11.495 -1.702 -26.801 1.00 94.31 178 ILE A C 1
ATOM 1464 O O . ILE A 1 178 ? 11.118 -2.855 -26.623 1.00 94.31 178 ILE A O 1
ATOM 1468 N N . GLU A 1 179 ? 11.177 -1.006 -27.894 1.00 94.06 179 GLU A N 1
ATOM 1469 C CA . GLU A 1 179 ? 10.416 -1.592 -29.003 1.00 94.06 179 GLU A CA 1
ATOM 1470 C C . GLU A 1 179 ? 11.156 -2.799 -29.591 1.00 94.06 179 GLU A C 1
ATOM 1472 O O . GLU A 1 179 ? 10.540 -3.837 -29.824 1.00 94.06 179 GLU A O 1
ATOM 1477 N N . GLY A 1 180 ? 12.481 -2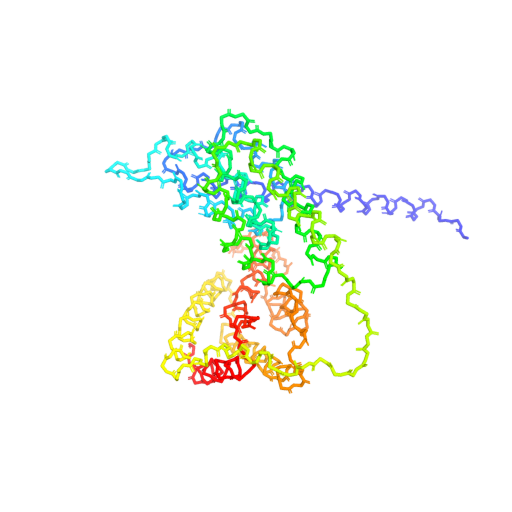.697 -29.757 1.00 91.69 180 GLY A N 1
ATOM 1478 C CA . GLY A 1 180 ? 13.330 -3.805 -30.191 1.00 91.69 180 GLY A CA 1
ATOM 1479 C C . GLY A 1 180 ? 13.271 -4.992 -29.232 1.00 91.69 180 GLY A C 1
ATOM 1480 O O . GLY A 1 180 ? 12.939 -6.093 -29.653 1.00 91.69 180 GLY A O 1
ATOM 1481 N N . TRP A 1 181 ? 13.504 -4.764 -27.937 1.00 95.62 181 TRP A N 1
ATOM 1482 C CA . TRP A 1 181 ? 13.452 -5.827 -26.930 1.00 95.62 181 TRP A CA 1
ATOM 1483 C C . TRP A 1 181 ? 12.075 -6.482 -26.833 1.00 95.62 181 TRP A C 1
ATOM 1485 O O . TRP A 1 181 ? 11.972 -7.703 -26.804 1.00 95.62 181 TRP A O 1
ATOM 1495 N N . THR A 1 182 ? 11.011 -5.680 -26.827 1.00 94.06 182 THR A N 1
ATOM 1496 C CA . THR A 1 182 ? 9.626 -6.172 -26.784 1.00 94.06 182 THR A CA 1
ATOM 1497 C C . THR A 1 182 ? 9.326 -7.030 -28.009 1.00 94.06 182 THR A C 1
ATOM 1499 O O . THR A 1 182 ? 8.730 -8.100 -27.899 1.00 94.06 182 THR A O 1
ATOM 1502 N N . ASN A 1 183 ? 9.769 -6.590 -29.190 1.00 91.88 183 ASN A N 1
ATOM 1503 C CA . ASN A 1 183 ? 9.628 -7.361 -30.414 1.00 91.88 183 ASN A CA 1
ATOM 1504 C C . ASN A 1 183 ? 10.416 -8.677 -30.349 1.00 91.88 183 ASN A C 1
ATOM 1506 O O . ASN A 1 183 ? 9.865 -9.713 -30.709 1.00 91.88 183 ASN A O 1
ATOM 1510 N N . ASP A 1 184 ? 11.654 -8.658 -29.856 1.00 91.31 184 ASP A N 1
ATOM 1511 C CA . ASP A 1 184 ? 12.472 -9.864 -29.699 1.00 91.31 184 ASP A CA 1
ATOM 1512 C C . ASP A 1 184 ? 11.794 -10.878 -28.764 1.00 91.31 184 ASP A C 1
ATOM 1514 O O . ASP A 1 184 ? 11.682 -12.050 -29.121 1.00 91.31 184 ASP A O 1
ATOM 1518 N N . ILE A 1 185 ? 11.263 -10.422 -27.622 1.00 91.75 185 ILE A N 1
ATOM 1519 C CA . ILE A 1 185 ? 10.528 -11.251 -26.651 1.00 91.75 185 ILE A CA 1
ATOM 1520 C C . ILE A 1 185 ? 9.277 -11.878 -27.279 1.00 91.75 185 ILE A C 1
ATOM 1522 O O . ILE A 1 185 ? 9.014 -13.068 -27.109 1.00 91.75 185 ILE A O 1
ATOM 1526 N N . ASN A 1 186 ? 8.512 -11.104 -28.050 1.00 87.69 186 ASN A N 1
ATOM 1527 C CA . ASN A 1 186 ? 7.315 -11.602 -28.734 1.00 87.69 186 ASN A CA 1
ATOM 1528 C C . ASN A 1 186 ? 7.621 -12.676 -29.793 1.00 87.69 186 ASN A C 1
ATOM 1530 O O . ASN A 1 186 ? 6.733 -13.451 -30.156 1.00 87.69 186 ASN A O 1
ATOM 1534 N N . HIS A 1 187 ? 8.859 -12.719 -30.288 1.00 86.25 187 HIS A N 1
ATOM 1535 C CA . HIS A 1 187 ? 9.338 -13.700 -31.261 1.00 86.25 187 HIS A CA 1
ATOM 1536 C C . HIS A 1 187 ? 10.210 -14.792 -30.637 1.00 86.25 187 HIS A C 1
ATOM 1538 O O . HIS A 1 187 ? 10.755 -15.619 -31.374 1.00 86.25 187 HIS A O 1
ATOM 1544 N N . TRP A 1 188 ? 10.332 -14.843 -29.307 1.00 84.25 188 TRP A N 1
ATOM 1545 C CA . TRP A 1 188 ? 10.872 -16.026 -28.650 1.00 84.25 188 TRP A CA 1
ATOM 1546 C C . TRP A 1 188 ? 10.040 -17.231 -29.082 1.00 84.25 188 TRP A C 1
ATOM 1548 O O . TRP A 1 188 ? 8.806 -17.181 -29.097 1.00 84.25 188 TRP A O 1
ATOM 1558 N N . GLU A 1 189 ? 10.708 -18.305 -29.514 1.00 67.38 189 GLU A N 1
ATOM 1559 C CA . GLU A 1 189 ? 10.007 -19.539 -29.845 1.00 67.38 189 GLU A CA 1
ATOM 1560 C C . GLU A 1 189 ? 9.181 -19.922 -28.621 1.00 67.38 189 GLU A C 1
ATOM 1562 O O . GLU A 1 189 ? 9.750 -20.206 -27.566 1.00 67.38 189 GLU A O 1
ATOM 1567 N N . LYS A 1 190 ? 7.844 -19.879 -28.744 1.00 54.97 190 LYS A N 1
ATOM 1568 C CA . LYS A 1 190 ? 6.944 -20.300 -27.670 1.00 54.97 190 LYS A CA 1
ATOM 1569 C C . LYS A 1 190 ? 7.388 -21.691 -27.272 1.00 54.97 190 LYS A C 1
ATOM 1571 O O . LYS A 1 190 ? 7.189 -22.625 -28.054 1.00 54.97 190 LYS A O 1
ATOM 1576 N N . ALA A 1 191 ? 8.024 -21.809 -26.107 1.00 42.88 191 ALA A N 1
ATOM 1577 C CA . ALA A 1 191 ? 8.504 -23.081 -25.613 1.00 42.88 191 ALA A CA 1
ATOM 1578 C C . ALA A 1 191 ? 7.329 -24.050 -25.721 1.00 42.88 191 ALA A C 1
ATOM 1580 O O . ALA A 1 191 ? 6.258 -23.822 -25.144 1.00 42.88 191 ALA A O 1
ATOM 1581 N N . LYS A 1 192 ? 7.478 -25.074 -26.570 1.00 38.47 192 LYS A N 1
ATOM 1582 C CA . LYS A 1 192 ? 6.480 -26.131 -26.663 1.00 38.47 192 LYS A CA 1
ATOM 1583 C C . LYS A 1 192 ? 6.266 -26.612 -25.236 1.00 38.47 192 LYS A C 1
ATOM 1585 O O . LYS A 1 192 ? 7.233 -26.909 -24.539 1.00 38.47 192 LYS A O 1
ATOM 1590 N N . LYS A 1 193 ? 5.005 -26.693 -24.812 1.00 41.94 193 LYS A N 1
ATOM 1591 C CA . LYS A 1 193 ? 4.625 -27.531 -23.678 1.00 41.94 193 LYS A CA 1
ATOM 1592 C C . LYS A 1 193 ? 4.959 -28.973 -24.065 1.00 41.94 193 LYS A C 1
ATOM 1594 O O . LYS A 1 193 ? 4.119 -29.682 -24.605 1.00 41.94 193 LYS A O 1
ATOM 1599 N N . THR A 1 194 ? 6.215 -29.357 -23.911 1.00 33.72 194 THR A N 1
ATOM 1600 C CA . THR A 1 194 ? 6.634 -30.747 -23.839 1.00 33.72 194 THR A CA 1
ATOM 1601 C C . THR A 1 194 ? 6.767 -31.050 -22.367 1.00 33.72 194 THR A C 1
ATOM 1603 O O . THR A 1 194 ? 7.681 -30.563 -21.702 1.00 33.72 194 THR A O 1
ATOM 1606 N N . ASP A 1 195 ? 5.799 -31.820 -21.879 1.00 43.56 195 ASP A N 1
ATOM 1607 C CA . ASP A 1 195 ? 6.039 -32.735 -20.780 1.00 43.56 195 ASP A CA 1
ATOM 1608 C C . ASP A 1 195 ? 7.357 -33.485 -21.038 1.00 43.56 195 ASP A C 1
ATOM 1610 O O . ASP A 1 195 ? 7.639 -33.904 -22.162 1.00 43.56 195 ASP A O 1
ATOM 1614 N N . GLU A 1 196 ? 8.126 -33.624 -19.961 1.00 45.28 196 GLU A N 1
ATOM 1615 C CA . GLU A 1 196 ? 9.352 -34.414 -19.818 1.00 45.28 196 GLU A CA 1
ATOM 1616 C C . GLU A 1 196 ? 10.646 -33.828 -20.430 1.00 45.28 196 GLU A C 1
ATOM 1618 O O . GLU A 1 196 ? 10.833 -33.702 -21.638 1.00 45.28 196 GLU A O 1
ATOM 1623 N N . ASN A 1 197 ? 11.596 -33.571 -19.518 1.00 41.19 197 ASN A N 1
ATOM 1624 C CA . ASN A 1 197 ? 13.005 -33.200 -19.711 1.00 41.19 197 ASN A CA 1
ATOM 1625 C C . ASN A 1 197 ? 13.317 -31.737 -20.064 1.00 41.19 197 ASN A C 1
ATOM 1627 O O . ASN A 1 197 ? 13.987 -31.436 -21.051 1.00 41.19 197 ASN A O 1
ATOM 1631 N N . ILE A 1 198 ? 12.969 -30.829 -19.148 1.00 33.88 198 ILE A N 1
ATOM 1632 C CA . ILE A 1 198 ? 13.799 -29.638 -18.918 1.00 33.88 198 ILE A CA 1
ATOM 1633 C C . ILE A 1 198 ? 15.084 -30.125 -18.225 1.00 33.88 198 ILE A C 1
ATOM 1635 O O . ILE A 1 198 ? 14.976 -30.852 -17.234 1.00 33.88 198 ILE A O 1
ATOM 1639 N N . PRO A 1 199 ? 16.290 -29.756 -18.696 1.00 29.50 199 PRO A N 1
ATOM 1640 C CA . PRO A 1 199 ? 17.510 -29.984 -17.940 1.00 29.50 199 PRO A CA 1
ATOM 1641 C C . PRO A 1 199 ? 17.357 -29.358 -16.551 1.00 29.50 199 PRO A C 1
ATOM 1643 O O . PRO A 1 199 ? 17.267 -28.140 -16.403 1.00 29.50 199 PRO A O 1
ATOM 1646 N N . THR A 1 200 ? 17.311 -30.199 -15.522 1.00 38.88 200 THR A N 1
ATOM 1647 C CA . THR A 1 200 ? 17.690 -29.802 -14.167 1.00 38.88 200 THR A CA 1
ATOM 1648 C C . THR A 1 200 ? 19.047 -29.104 -14.224 1.00 38.88 200 THR A C 1
ATOM 1650 O O . THR A 1 200 ? 19.916 -29.543 -14.977 1.00 38.88 200 THR A O 1
ATOM 1653 N N . VAL A 1 201 ? 19.219 -28.085 -13.375 1.00 34.59 201 VAL A N 1
ATOM 1654 C CA . VAL A 1 201 ? 20.316 -27.098 -13.303 1.00 34.59 201 VAL A CA 1
ATOM 1655 C C . VAL A 1 201 ? 19.980 -25.842 -14.122 1.00 34.59 201 VAL A C 1
ATOM 1657 O O . VAL A 1 201 ? 20.157 -25.784 -15.328 1.00 34.59 201 VAL A O 1
ATOM 1660 N N . ILE A 1 202 ? 19.443 -24.791 -13.506 1.00 31.72 202 ILE A N 1
ATOM 1661 C CA . ILE A 1 202 ? 20.126 -24.054 -12.439 1.00 31.72 202 ILE A CA 1
ATOM 1662 C C . ILE A 1 202 ? 19.352 -24.194 -11.122 1.00 31.72 202 ILE A C 1
ATOM 1664 O O . ILE A 1 202 ? 18.297 -23.589 -10.934 1.00 31.72 202 ILE A O 1
ATOM 1668 N N . GLU A 1 203 ? 19.905 -24.967 -10.181 1.00 33.34 203 GLU A N 1
ATOM 1669 C CA . GLU A 1 203 ? 19.794 -24.608 -8.769 1.00 33.34 203 GLU A CA 1
ATOM 1670 C C . GLU A 1 203 ? 20.328 -23.179 -8.660 1.00 33.34 203 GLU A C 1
ATOM 1672 O O . GLU A 1 203 ? 21.524 -22.955 -8.498 1.00 33.34 203 GLU A O 1
ATOM 1677 N N . ASN A 1 204 ? 19.453 -22.183 -8.796 1.00 32.94 204 ASN A N 1
ATOM 1678 C CA . ASN A 1 204 ? 19.716 -20.923 -8.136 1.00 32.94 204 ASN A CA 1
ATOM 1679 C C . ASN A 1 204 ? 19.559 -21.275 -6.664 1.00 32.94 204 ASN A C 1
ATOM 1681 O O . ASN A 1 204 ? 18.455 -21.270 -6.118 1.00 32.94 204 ASN A O 1
ATOM 1685 N N . SER A 1 205 ? 20.669 -21.690 -6.060 1.00 37.41 205 SER A N 1
ATOM 1686 C CA . SER A 1 205 ? 20.879 -21.551 -4.639 1.00 37.41 205 SER A CA 1
ATOM 1687 C C . SER A 1 205 ? 20.601 -20.083 -4.338 1.00 37.41 205 SER A C 1
ATOM 1689 O O . SER A 1 205 ? 21.470 -19.226 -4.515 1.00 37.41 205 SER A O 1
ATOM 1691 N N . TYR A 1 206 ? 19.369 -19.771 -3.927 1.00 40.59 206 TYR A N 1
ATOM 1692 C CA . TYR A 1 206 ? 19.198 -18.701 -2.958 1.00 40.59 206 TYR A CA 1
ATOM 1693 C C . TYR A 1 206 ? 20.283 -18.968 -1.914 1.00 40.59 206 TYR A C 1
ATOM 1695 O O . TYR A 1 206 ? 20.378 -20.125 -1.477 1.00 40.59 206 TYR A O 1
ATOM 1703 N N . PRO A 1 207 ? 21.176 -18.007 -1.620 1.00 47.69 207 PRO A N 1
ATOM 1704 C CA . PRO A 1 207 ? 22.092 -18.180 -0.508 1.00 47.69 207 PRO A CA 1
ATOM 1705 C C . PRO A 1 207 ? 21.227 -18.622 0.667 1.00 47.69 207 PRO A C 1
ATOM 1707 O O . PRO A 1 207 ? 20.287 -17.910 1.015 1.00 47.69 207 PRO A O 1
ATOM 1710 N N . GLN A 1 208 ? 21.444 -19.843 1.161 1.00 61.31 208 GLN A N 1
ATOM 1711 C CA . GLN A 1 208 ? 20.770 -20.261 2.379 1.00 61.31 208 GLN A CA 1
ATOM 1712 C C . GLN A 1 208 ? 21.194 -19.254 3.426 1.00 61.31 208 GLN A C 1
ATOM 1714 O O . GLN A 1 208 ? 22.397 -19.010 3.573 1.00 61.31 208 GLN A O 1
ATOM 1719 N N . LEU A 1 209 ? 20.214 -18.646 4.083 1.00 70.19 209 LEU A N 1
ATOM 1720 C CA . LEU A 1 209 ? 20.526 -17.774 5.195 1.00 70.19 209 LEU A CA 1
ATOM 1721 C C . LEU A 1 209 ? 21.355 -18.571 6.203 1.00 70.19 209 LEU A C 1
ATOM 1723 O O . LEU A 1 209 ? 21.042 -19.717 6.542 1.00 70.19 209 LEU A O 1
ATOM 1727 N N . THR A 1 210 ? 22.436 -17.965 6.667 1.00 79.50 210 THR A N 1
ATOM 1728 C CA . THR A 1 210 ? 23.144 -18.465 7.839 1.00 79.50 210 THR A CA 1
ATOM 1729 C C . THR A 1 210 ? 22.214 -18.420 9.052 1.00 79.50 210 THR A C 1
ATOM 1731 O O . THR A 1 210 ? 21.253 -17.654 9.087 1.00 79.50 210 THR A O 1
ATOM 1734 N N . GLU A 1 211 ? 22.502 -19.226 10.073 1.00 76.25 211 GLU A N 1
ATOM 1735 C CA . GLU A 1 211 ? 21.733 -19.219 11.327 1.00 76.25 211 GLU A CA 1
ATOM 1736 C C . GLU A 1 211 ? 21.674 -17.808 11.945 1.00 76.25 211 GLU A C 1
ATOM 1738 O O . GLU A 1 211 ? 20.610 -17.356 12.352 1.00 76.25 211 GLU A O 1
ATOM 1743 N N . GLU A 1 212 ? 22.784 -17.064 11.884 1.00 69.25 212 GLU A N 1
ATOM 1744 C CA . GLU A 1 212 ? 22.863 -15.668 12.329 1.00 69.25 212 GLU A CA 1
ATOM 1745 C C . GLU A 1 212 ? 21.959 -14.733 11.507 1.00 69.25 212 GLU A C 1
ATOM 1747 O O . GLU A 1 212 ? 21.308 -13.847 12.057 1.00 69.25 212 GLU A O 1
ATOM 1752 N N . GLU A 1 213 ? 21.873 -14.915 10.187 1.00 70.31 213 GLU A N 1
ATOM 1753 C CA . GLU A 1 213 ? 20.960 -14.131 9.350 1.00 70.31 213 GLU A CA 1
ATOM 1754 C C . GLU A 1 213 ? 19.494 -14.482 9.626 1.00 70.31 213 GLU A C 1
ATOM 1756 O O . GLU A 1 213 ? 18.670 -13.573 9.704 1.00 70.31 213 GLU A O 1
ATOM 1761 N N . ILE A 1 214 ? 19.167 -15.766 9.820 1.00 78.62 214 ILE A N 1
ATOM 1762 C CA . ILE A 1 214 ? 17.817 -16.215 10.198 1.00 78.62 214 ILE A CA 1
ATOM 1763 C C . ILE A 1 214 ? 17.397 -15.555 11.509 1.00 78.62 214 ILE A C 1
ATOM 1765 O O . ILE A 1 214 ? 16.308 -14.985 11.575 1.00 78.62 214 ILE A O 1
ATOM 1769 N N . ASP A 1 215 ? 18.260 -15.584 12.522 1.00 72.81 215 ASP A N 1
ATOM 1770 C CA . ASP A 1 215 ? 17.976 -14.982 13.822 1.00 72.81 215 ASP A CA 1
ATOM 1771 C C . ASP A 1 215 ? 17.793 -13.464 13.709 1.00 72.81 215 ASP A C 1
ATOM 1773 O O . ASP A 1 215 ? 16.795 -12.935 14.196 1.00 72.81 215 ASP A O 1
ATOM 1777 N N . ASN A 1 216 ? 18.675 -12.767 12.985 1.00 70.88 216 ASN A N 1
ATOM 1778 C CA . ASN A 1 216 ? 18.574 -11.318 12.780 1.00 70.88 216 ASN A CA 1
ATOM 1779 C C . ASN A 1 216 ? 17.291 -10.917 12.026 1.00 70.88 216 ASN A C 1
ATOM 1781 O O . ASN A 1 216 ? 16.610 -9.958 12.403 1.00 70.88 216 ASN A O 1
ATOM 1785 N N . PHE A 1 217 ? 16.938 -11.643 10.958 1.00 74.12 217 PHE A N 1
ATOM 1786 C CA . PHE A 1 217 ? 15.706 -11.395 10.204 1.00 74.12 217 PHE A CA 1
ATOM 1787 C C . PHE A 1 217 ? 14.465 -11.704 11.038 1.00 74.12 217 PHE A C 1
ATOM 1789 O O . PHE A 1 217 ? 13.504 -10.930 11.017 1.00 74.12 217 PHE A O 1
ATOM 1796 N N . ALA A 1 218 ? 14.463 -12.818 11.769 1.00 78.75 218 ALA A N 1
ATOM 1797 C CA . ALA A 1 218 ? 13.364 -13.171 12.653 1.00 78.75 218 ALA A CA 1
ATOM 1798 C C . ALA A 1 218 ? 13.202 -12.117 13.754 1.00 78.75 218 ALA A C 1
ATOM 1800 O O . ALA A 1 218 ? 12.094 -11.630 13.951 1.00 78.75 218 ALA A O 1
ATOM 1801 N N . GLU A 1 219 ? 14.287 -11.699 14.410 1.00 77.88 219 GLU A N 1
ATOM 1802 C CA . GLU A 1 219 ? 14.274 -10.681 15.463 1.00 77.88 219 GLU A CA 1
ATOM 1803 C C . GLU A 1 219 ? 13.722 -9.343 14.957 1.00 77.88 219 GLU A C 1
ATOM 1805 O O . GLU A 1 219 ? 12.825 -8.773 15.580 1.00 77.88 219 GLU A O 1
ATOM 1810 N N . HIS A 1 220 ? 14.187 -8.859 13.801 1.00 74.00 220 HIS A N 1
ATOM 1811 C CA . HIS A 1 220 ? 13.676 -7.621 13.208 1.00 74.00 220 HIS A CA 1
ATOM 1812 C C . HIS A 1 220 ? 12.156 -7.673 12.982 1.00 74.00 220 HIS A C 1
ATOM 1814 O O . HIS A 1 220 ? 11.420 -6.750 13.342 1.00 74.00 220 HIS A O 1
ATOM 1820 N N . ASN A 1 221 ? 11.684 -8.780 12.416 1.00 77.75 221 ASN A N 1
ATOM 1821 C CA . ASN A 1 221 ? 10.280 -8.990 12.086 1.00 77.75 221 ASN A CA 1
ATOM 1822 C C . ASN A 1 221 ? 9.400 -9.176 13.327 1.00 77.75 221 ASN A C 1
ATOM 1824 O O . ASN A 1 221 ? 8.303 -8.617 13.397 1.00 77.75 221 ASN A O 1
ATOM 1828 N N . ILE A 1 222 ? 9.900 -9.902 14.329 1.00 83.38 222 ILE A N 1
ATOM 1829 C CA . ILE A 1 222 ? 9.265 -10.060 15.639 1.00 83.38 222 ILE A CA 1
ATOM 1830 C C . ILE A 1 222 ? 9.128 -8.695 16.316 1.00 83.38 222 ILE A C 1
ATOM 1832 O O . ILE A 1 222 ? 8.030 -8.348 16.738 1.00 83.38 222 ILE A O 1
ATOM 1836 N N . ASN A 1 223 ? 10.192 -7.888 16.356 1.00 75.50 223 ASN A N 1
ATOM 1837 C CA . ASN A 1 223 ? 10.159 -6.554 16.960 1.00 75.50 223 ASN A CA 1
ATOM 1838 C C . ASN A 1 223 ? 9.152 -5.639 16.249 1.00 75.50 223 ASN A C 1
ATOM 1840 O O . ASN A 1 223 ? 8.302 -5.033 16.899 1.00 75.50 223 ASN A O 1
ATOM 1844 N N . SER A 1 224 ? 9.163 -5.626 14.910 1.00 76.19 224 SER A N 1
ATOM 1845 C CA . SER A 1 224 ? 8.166 -4.898 14.113 1.00 76.19 224 SER A CA 1
ATOM 1846 C C . SER A 1 224 ? 6.734 -5.343 14.430 1.00 76.19 224 SER A C 1
ATOM 1848 O O . SER A 1 224 ? 5.822 -4.517 14.524 1.00 76.19 224 SER A O 1
ATOM 1850 N N . MET A 1 225 ? 6.516 -6.648 14.611 1.00 82.69 225 MET A N 1
ATOM 1851 C CA . MET A 1 225 ? 5.212 -7.169 14.998 1.00 82.69 225 MET A CA 1
ATOM 1852 C C . MET A 1 225 ? 4.822 -6.743 16.416 1.00 82.69 225 MET A C 1
ATOM 1854 O O . MET A 1 225 ? 3.688 -6.314 16.623 1.00 82.69 225 MET A O 1
ATOM 1858 N N . ILE A 1 226 ? 5.733 -6.852 17.384 1.00 80.94 226 ILE A N 1
ATOM 1859 C CA . ILE A 1 226 ? 5.499 -6.476 18.782 1.00 80.94 226 ILE A CA 1
ATOM 1860 C C . ILE A 1 226 ? 5.099 -5.006 18.876 1.00 80.94 226 ILE A C 1
ATOM 1862 O O . ILE A 1 226 ? 4.138 -4.692 19.575 1.00 80.94 226 ILE A O 1
ATOM 1866 N N . ASP A 1 227 ? 5.749 -4.116 18.126 1.00 72.44 227 ASP A N 1
ATOM 1867 C CA . ASP A 1 227 ? 5.382 -2.698 18.075 1.00 72.44 227 ASP A CA 1
ATOM 1868 C C . ASP A 1 227 ? 3.933 -2.505 17.606 1.00 72.44 227 ASP A C 1
ATOM 1870 O O . ASP A 1 227 ? 3.149 -1.800 18.248 1.00 72.44 227 ASP A O 1
ATOM 1874 N N . LYS A 1 228 ? 3.531 -3.196 16.533 1.00 78.44 228 LYS A N 1
ATOM 1875 C CA . LYS A 1 228 ? 2.152 -3.158 16.014 1.00 78.44 228 LYS A CA 1
ATOM 1876 C C . LYS A 1 228 ? 1.147 -3.741 17.007 1.00 78.44 228 LYS A C 1
ATOM 1878 O O . LYS A 1 228 ? 0.057 -3.191 17.178 1.00 78.44 228 LYS A O 1
ATOM 1883 N N . ILE A 1 229 ? 1.508 -4.826 17.692 1.00 81.06 229 ILE A N 1
ATOM 1884 C CA . ILE A 1 229 ? 0.678 -5.406 18.747 1.00 81.06 229 ILE A CA 1
ATOM 1885 C C . ILE A 1 229 ? 0.537 -4.424 19.912 1.00 81.06 229 ILE A C 1
ATOM 1887 O O . ILE A 1 229 ? -0.571 -4.211 20.393 1.00 81.06 229 ILE A O 1
ATOM 1891 N N . ASN A 1 230 ? 1.612 -3.766 20.334 1.00 75.44 230 ASN A N 1
ATOM 1892 C CA . ASN A 1 230 ? 1.567 -2.776 21.405 1.00 75.44 230 ASN A CA 1
ATOM 1893 C C . ASN A 1 230 ? 0.651 -1.599 21.057 1.00 75.44 230 ASN A C 1
ATOM 1895 O O . ASN A 1 230 ? -0.100 -1.146 21.922 1.00 75.44 230 ASN A O 1
ATOM 1899 N N . VAL A 1 231 ? 0.647 -1.150 19.798 1.00 67.25 231 VAL A N 1
ATOM 1900 C CA . VAL A 1 231 ? -0.318 -0.154 19.305 1.00 67.25 231 VAL A CA 1
ATOM 1901 C C . VAL A 1 231 ? -1.750 -0.679 19.427 1.00 67.25 231 VAL A C 1
ATOM 1903 O O . VAL A 1 231 ? -2.603 0.008 19.987 1.00 67.25 231 VAL A O 1
ATOM 1906 N N . LEU A 1 232 ? -2.022 -1.911 18.985 1.00 75.38 232 LEU A N 1
ATOM 1907 C CA . LEU A 1 232 ? -3.349 -2.526 19.110 1.00 75.38 232 LEU A CA 1
ATOM 1908 C C . LEU A 1 232 ? -3.802 -2.631 20.573 1.00 75.38 232 LEU A C 1
ATOM 1910 O O . LEU A 1 232 ? -4.914 -2.233 20.910 1.00 75.38 232 LEU A O 1
ATOM 1914 N N . LEU A 1 233 ? -2.926 -3.112 21.457 1.00 76.88 233 LEU A N 1
ATOM 1915 C CA . LEU A 1 233 ? -3.196 -3.229 22.890 1.00 76.88 233 LEU A CA 1
ATOM 1916 C C . LEU A 1 233 ? -3.403 -1.858 23.542 1.00 76.88 233 LEU A C 1
ATOM 1918 O O . LEU A 1 233 ? -4.230 -1.730 24.443 1.00 76.88 233 LEU A O 1
ATOM 1922 N N . TYR A 1 234 ? -2.675 -0.828 23.103 1.00 70.38 234 TYR A N 1
ATOM 1923 C CA . TYR A 1 234 ? -2.875 0.544 23.562 1.00 70.38 234 TYR A CA 1
ATOM 1924 C C . TYR A 1 234 ? -4.266 1.064 23.186 1.00 70.38 234 TYR A C 1
ATOM 1926 O O . TYR A 1 234 ? -4.950 1.621 24.041 1.00 70.38 234 TYR A O 1
ATOM 1934 N N . LEU A 1 235 ? -4.721 0.814 21.955 1.00 67.38 235 LEU A N 1
ATOM 1935 C CA . LEU A 1 235 ? -6.075 1.171 21.522 1.00 67.38 235 LEU A CA 1
ATOM 1936 C C . LEU A 1 235 ? -7.142 0.422 22.327 1.00 67.38 235 LEU A C 1
ATOM 1938 O O . LEU A 1 235 ? -8.127 1.021 22.750 1.00 67.38 235 LEU A O 1
ATOM 1942 N N . CYS A 1 236 ? -6.922 -0.862 22.624 1.00 69.06 236 CYS A N 1
ATOM 1943 C CA . CYS A 1 236 ? -7.841 -1.649 23.445 1.00 69.06 236 CYS A CA 1
ATOM 1944 C C . CYS A 1 236 ? -8.023 -1.084 24.868 1.00 69.06 236 CYS A C 1
ATOM 1946 O O . CYS A 1 236 ? -9.108 -1.202 25.436 1.00 69.06 236 CYS A O 1
ATOM 1948 N N . LYS A 1 237 ? -7.009 -0.412 25.437 1.00 69.56 237 LYS A N 1
ATOM 1949 C CA . LYS A 1 237 ? -7.114 0.245 26.757 1.00 69.56 237 LYS A CA 1
ATOM 1950 C C . LYS A 1 237 ? -8.091 1.419 26.778 1.00 69.56 237 LYS A C 1
ATOM 1952 O O . LYS A 1 237 ? -8.528 1.803 27.860 1.00 69.56 237 LYS A O 1
ATOM 1957 N N . ALA A 1 238 ? -8.428 1.994 25.623 1.00 64.44 238 ALA A N 1
ATOM 1958 C CA . ALA A 1 238 ? -9.401 3.079 25.543 1.00 64.44 238 ALA A CA 1
ATOM 1959 C C . ALA A 1 238 ? -10.835 2.616 25.871 1.00 64.44 238 ALA A C 1
ATOM 1961 O O . ALA A 1 238 ? -11.702 3.455 26.105 1.00 64.44 238 ALA A O 1
ATOM 1962 N N . TYR A 1 239 ? -11.088 1.301 25.922 1.00 62.88 239 TYR A N 1
ATOM 1963 C CA . TYR A 1 239 ? -12.403 0.739 26.215 1.00 62.88 239 TYR A CA 1
ATOM 1964 C C . TYR A 1 239 ? -12.545 0.346 27.698 1.00 62.88 239 TYR A C 1
ATOM 1966 O O . TYR A 1 239 ? -11.835 -0.548 28.172 1.00 62.88 239 TYR A O 1
ATOM 1974 N N . PRO A 1 240 ? -13.483 0.949 28.450 1.00 60.97 240 PRO A N 1
ATOM 1975 C CA . PRO A 1 240 ? -13.775 0.543 29.816 1.00 60.97 240 PRO A CA 1
ATOM 1976 C C . PRO A 1 240 ? -14.269 -0.906 29.857 1.00 60.97 240 PRO A C 1
ATOM 1978 O O . PRO A 1 240 ? -15.083 -1.334 29.041 1.00 60.97 240 PRO A O 1
ATOM 1981 N N . ASN A 1 241 ? -13.767 -1.657 30.839 1.00 70.06 241 ASN A N 1
ATOM 1982 C CA . ASN A 1 241 ? -14.048 -3.080 31.062 1.00 70.06 241 ASN A CA 1
ATOM 1983 C C . ASN A 1 241 ? -13.552 -4.039 29.959 1.00 70.06 241 ASN A C 1
ATOM 1985 O O . ASN A 1 241 ? -14.010 -5.183 29.898 1.00 70.06 241 ASN A O 1
ATOM 1989 N N . PHE A 1 242 ? -12.610 -3.620 29.104 1.00 72.81 242 PHE A N 1
ATOM 1990 C CA . PHE A 1 242 ? -11.983 -4.526 28.142 1.00 72.81 242 PHE A CA 1
ATOM 1991 C C . PHE A 1 242 ? -11.102 -5.561 28.856 1.00 72.81 242 PHE A C 1
ATOM 1993 O O . PHE A 1 242 ? -10.172 -5.219 29.588 1.00 72.81 242 PHE A O 1
ATOM 2000 N N . ASP A 1 243 ? -11.390 -6.842 28.630 1.00 83.88 243 ASP A N 1
ATOM 2001 C CA . ASP A 1 243 ? -10.619 -7.950 29.193 1.00 83.88 243 ASP A CA 1
ATOM 2002 C C . ASP A 1 243 ? -9.314 -8.136 28.402 1.00 83.88 243 ASP A C 1
ATOM 2004 O O . ASP A 1 243 ? -9.242 -8.883 27.419 1.00 83.88 243 ASP A O 1
ATOM 2008 N N . MET A 1 244 ? -8.299 -7.376 28.824 1.00 83.81 244 MET A N 1
ATOM 2009 C CA . MET A 1 244 ? -6.971 -7.337 28.212 1.00 83.81 244 MET A CA 1
ATOM 2010 C C . MET A 1 244 ? -6.224 -8.664 28.319 1.00 83.81 244 MET A C 1
ATOM 2012 O O . MET A 1 244 ? -5.507 -9.020 27.388 1.00 83.81 244 MET A O 1
ATOM 2016 N N . GLU A 1 245 ? -6.377 -9.394 29.422 1.00 88.06 245 GLU A N 1
ATOM 2017 C CA . GLU A 1 2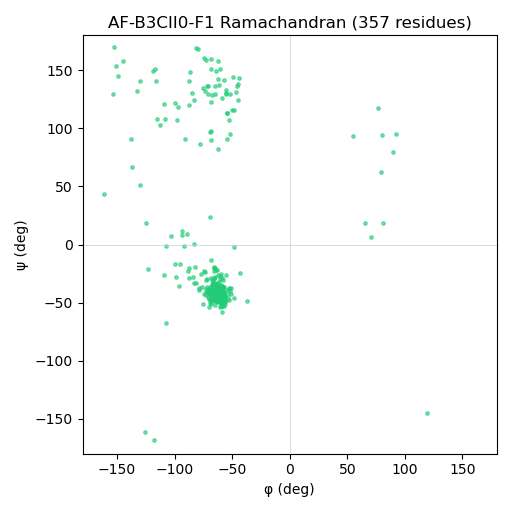45 ? -5.645 -10.644 29.647 1.00 88.06 245 GLU A CA 1
ATOM 2018 C C . GLU A 1 245 ? -6.162 -11.750 28.729 1.00 88.06 245 GLU A C 1
ATOM 2020 O O . GLU A 1 245 ? -5.378 -12.417 28.051 1.00 88.06 245 GLU A O 1
ATOM 2025 N N . THR A 1 246 ? -7.485 -11.888 28.609 1.00 85.94 246 THR A N 1
ATOM 2026 C CA . THR A 1 246 ? -8.068 -12.812 27.629 1.00 85.94 246 THR A CA 1
ATOM 2027 C C . THR A 1 246 ? -7.684 -12.412 26.204 1.00 85.94 246 THR A C 1
ATOM 2029 O O . THR A 1 246 ? -7.311 -13.273 25.410 1.00 85.94 246 THR A O 1
ATOM 2032 N N . TYR A 1 247 ? -7.686 -11.114 25.881 1.00 84.25 247 TYR A N 1
ATOM 2033 C CA . TYR A 1 247 ? -7.336 -10.650 24.538 1.00 84.25 247 TYR A CA 1
ATOM 2034 C C . TYR A 1 247 ? -5.871 -10.905 24.161 1.00 84.25 247 TYR A C 1
ATOM 2036 O O . TYR A 1 247 ? -5.599 -11.365 23.056 1.00 84.25 247 TYR A O 1
ATOM 2044 N N . LYS A 1 248 ? -4.925 -10.660 25.076 1.00 87.69 248 LYS A N 1
ATOM 2045 C CA . LYS A 1 248 ? -3.501 -10.989 24.885 1.00 87.69 248 LYS A CA 1
ATOM 2046 C C . LYS A 1 248 ? -3.306 -12.478 24.583 1.00 87.69 248 LYS A C 1
ATOM 2048 O O . LYS A 1 248 ? -2.556 -12.829 23.673 1.00 87.69 248 LYS A O 1
ATOM 2053 N N . ASN A 1 249 ? -4.012 -13.345 25.313 1.00 87.69 249 ASN A N 1
ATOM 2054 C CA . ASN A 1 249 ? -3.968 -14.789 25.088 1.00 87.69 249 ASN A CA 1
ATOM 2055 C C . ASN A 1 249 ? -4.551 -15.171 23.722 1.00 87.69 249 ASN A C 1
ATOM 2057 O O . ASN A 1 249 ? -3.917 -15.918 22.981 1.00 87.69 249 ASN A O 1
ATOM 2061 N N . GLU A 1 250 ? -5.705 -14.617 23.342 1.00 86.06 250 GLU A N 1
ATOM 2062 C CA . GLU A 1 250 ? -6.266 -14.851 22.007 1.00 86.06 250 GLU A CA 1
ATOM 2063 C C . GLU A 1 250 ? -5.346 -14.336 20.890 1.00 86.06 250 GLU A C 1
ATOM 2065 O O . GLU A 1 250 ? -5.219 -14.991 19.857 1.00 86.06 250 GLU A O 1
ATOM 2070 N N . LEU A 1 251 ? -4.664 -13.204 21.094 1.00 86.94 251 LEU A N 1
ATOM 2071 C CA . LEU A 1 251 ? -3.736 -12.626 20.119 1.00 86.94 251 LEU A CA 1
ATOM 2072 C C . LEU A 1 251 ? -2.484 -13.485 19.938 1.00 86.94 251 LEU A C 1
ATOM 2074 O O . LEU A 1 251 ? -2.038 -13.688 18.809 1.00 86.94 251 LEU A O 1
ATOM 2078 N N . LYS A 1 252 ? -1.962 -14.052 21.029 1.00 90.06 252 LYS A N 1
ATOM 2079 C CA . LYS A 1 252 ? -0.875 -15.038 20.990 1.00 90.06 252 LYS A CA 1
ATOM 2080 C C . LYS A 1 252 ? -1.269 -16.266 20.171 1.00 90.06 252 LYS A C 1
ATOM 2082 O O . LYS A 1 252 ? -0.561 -16.626 19.234 1.00 90.06 252 LYS A O 1
ATOM 2087 N N . GLU A 1 253 ? -2.414 -16.871 20.481 1.00 89.00 253 GLU A N 1
ATOM 2088 C CA . GLU A 1 253 ? -2.916 -18.053 19.767 1.00 89.00 253 GLU A CA 1
ATOM 2089 C C . GLU A 1 253 ? -3.219 -17.752 18.292 1.00 89.00 253 GLU A C 1
ATOM 2091 O O . GLU A 1 253 ? -2.956 -18.567 17.406 1.00 89.00 253 GLU A O 1
ATOM 2096 N N . PHE A 1 254 ? -3.716 -16.553 17.996 1.00 89.56 254 PHE A N 1
ATOM 2097 C CA . PHE A 1 254 ? -3.942 -16.081 16.635 1.00 89.56 254 PHE A CA 1
ATOM 2098 C C . PHE A 1 254 ? -2.639 -15.999 15.820 1.00 89.56 254 PHE A C 1
ATOM 2100 O O . PHE A 1 254 ? -2.571 -16.536 14.714 1.00 89.56 254 PHE A O 1
ATOM 2107 N N . VAL A 1 255 ? -1.579 -15.405 16.375 1.00 90.75 255 VAL A N 1
ATOM 2108 C CA . VAL A 1 255 ? -0.266 -15.340 15.709 1.00 90.75 255 VAL A CA 1
ATOM 2109 C C . VAL A 1 255 ? 0.337 -16.740 15.544 1.00 90.75 255 VAL A C 1
ATOM 2111 O O . VAL A 1 255 ? 0.784 -17.100 14.454 1.00 90.75 255 VAL A O 1
ATOM 2114 N N . ILE A 1 256 ? 0.294 -17.574 16.590 1.00 91.88 256 ILE A N 1
ATOM 2115 C CA . ILE A 1 256 ? 0.824 -18.948 16.552 1.00 91.88 256 ILE A CA 1
ATOM 2116 C C . ILE A 1 256 ? 0.080 -19.804 15.518 1.00 91.88 256 ILE A C 1
ATOM 2118 O O . ILE A 1 256 ? 0.704 -20.555 14.764 1.00 91.88 256 ILE A O 1
ATOM 2122 N N . SER A 1 257 ? -1.247 -19.698 15.442 1.00 91.56 257 SER A N 1
ATOM 2123 C CA . SER A 1 257 ? -2.043 -20.438 14.456 1.00 91.56 257 SER A CA 1
ATOM 2124 C C . SER A 1 257 ? -1.743 -20.003 13.021 1.00 91.56 257 SER A C 1
ATOM 2126 O O . SER A 1 257 ? -1.668 -20.865 12.140 1.00 91.56 257 SER A O 1
ATOM 2128 N N . PHE A 1 258 ? -1.470 -18.715 12.786 1.00 89.88 258 PHE A N 1
ATOM 2129 C CA . PHE A 1 258 ? -1.010 -18.233 11.483 1.00 89.88 258 PHE A CA 1
ATOM 2130 C C . PHE A 1 258 ? 0.352 -18.821 11.103 1.00 89.88 258 PHE A C 1
ATOM 2132 O O . PHE A 1 258 ? 0.515 -19.328 9.991 1.00 89.88 258 PHE A O 1
ATOM 2139 N N . ILE A 1 259 ? 1.311 -18.827 12.037 1.00 90.50 259 ILE A N 1
ATOM 2140 C CA . ILE A 1 259 ? 2.631 -19.441 11.829 1.00 90.50 259 ILE A CA 1
ATOM 2141 C C . ILE A 1 259 ? 2.494 -20.927 11.488 1.00 90.50 259 ILE A C 1
ATOM 2143 O O . ILE A 1 259 ? 3.080 -21.397 10.515 1.00 90.50 259 ILE A O 1
ATOM 2147 N N . ASN A 1 260 ? 1.685 -21.667 12.250 1.00 90.31 260 ASN A N 1
ATOM 2148 C CA . ASN A 1 260 ? 1.462 -23.092 12.011 1.00 90.31 260 ASN A CA 1
ATOM 2149 C C . ASN A 1 260 ? 0.851 -23.358 10.630 1.00 90.31 260 ASN A C 1
ATOM 2151 O O . ASN A 1 260 ? 1.239 -24.324 9.971 1.00 90.31 260 ASN A O 1
ATOM 2155 N N . LYS A 1 261 ? -0.088 -22.511 10.186 1.00 87.50 261 LYS A N 1
ATOM 2156 C CA . LYS A 1 261 ? -0.679 -22.610 8.848 1.00 87.50 261 LYS A CA 1
ATOM 2157 C C . LYS A 1 261 ? 0.388 -22.422 7.771 1.00 87.50 261 LYS A C 1
ATOM 2159 O O . LYS A 1 261 ? 0.528 -23.289 6.919 1.00 87.50 261 LYS A O 1
ATOM 2164 N N . GLN A 1 262 ? 1.198 -21.367 7.873 1.00 85.62 262 GLN A N 1
ATOM 2165 C CA . GLN A 1 262 ? 2.303 -21.135 6.940 1.00 85.62 262 GLN A CA 1
ATOM 2166 C C . GLN A 1 262 ? 3.299 -22.304 6.921 1.00 85.62 262 GLN A C 1
ATOM 2168 O O . GLN A 1 262 ? 3.643 -22.797 5.855 1.00 85.62 262 GLN A O 1
ATOM 2173 N N . GLN A 1 263 ? 3.728 -22.801 8.088 1.00 84.88 263 GLN A N 1
ATOM 2174 C CA . GLN A 1 263 ? 4.646 -23.946 8.174 1.00 84.88 263 GLN A CA 1
ATOM 2175 C C . GLN A 1 263 ? 4.077 -25.197 7.504 1.00 84.88 263 GLN A C 1
ATOM 2177 O O . GLN A 1 263 ? 4.812 -25.938 6.854 1.00 84.88 263 GLN A O 1
ATOM 2182 N N . LYS A 1 264 ? 2.775 -25.449 7.670 1.00 83.62 264 LYS A N 1
ATOM 2183 C CA . LYS A 1 264 ? 2.098 -26.558 7.000 1.00 83.62 264 LYS A CA 1
ATOM 2184 C C . LYS A 1 264 ? 2.084 -26.351 5.486 1.00 83.62 264 LYS A C 1
ATOM 2186 O O . LYS A 1 264 ? 2.494 -27.246 4.755 1.00 83.62 264 LYS A O 1
ATOM 2191 N N . ASP A 1 265 ? 1.685 -25.169 5.032 1.00 77.19 265 ASP A N 1
ATOM 2192 C CA . ASP A 1 265 ? 1.566 -24.862 3.609 1.00 77.19 265 ASP A CA 1
ATOM 2193 C C . ASP A 1 265 ? 2.933 -24.941 2.902 1.00 77.19 265 ASP A C 1
ATOM 2195 O O . ASP A 1 265 ? 3.017 -25.511 1.814 1.00 77.19 265 ASP A O 1
ATOM 2199 N N . TYR A 1 266 ? 4.015 -24.510 3.566 1.00 73.44 266 TYR A N 1
ATOM 2200 C CA . TYR A 1 266 ? 5.397 -24.654 3.088 1.00 73.44 266 TYR A CA 1
ATOM 2201 C C . TYR A 1 266 ? 5.908 -26.098 3.034 1.00 73.44 266 TYR A C 1
ATOM 2203 O O . TYR A 1 266 ? 6.752 -26.417 2.196 1.00 73.44 266 TYR A O 1
ATOM 2211 N N . ARG A 1 267 ? 5.419 -26.979 3.914 1.00 69.75 267 ARG A N 1
ATOM 2212 C CA . ARG A 1 267 ? 5.764 -28.412 3.898 1.00 69.75 267 ARG A CA 1
ATOM 2213 C C . ARG A 1 267 ? 4.993 -29.177 2.830 1.00 69.75 267 ARG A C 1
ATOM 2215 O O . ARG A 1 267 ? 5.558 -30.080 2.218 1.00 69.75 267 ARG A O 1
ATOM 2222 N N . ASP A 1 268 ? 3.729 -28.816 2.622 1.00 67.31 268 ASP A N 1
ATOM 2223 C CA . ASP A 1 268 ? 2.810 -29.526 1.732 1.00 67.31 268 ASP A CA 1
ATOM 2224 C C . ASP A 1 268 ? 2.953 -29.080 0.259 1.00 67.31 268 ASP A C 1
ATOM 2226 O O . ASP A 1 268 ? 2.729 -29.885 -0.647 1.00 67.31 268 ASP A O 1
ATOM 2230 N N . HIS A 1 269 ? 3.375 -27.835 -0.008 1.00 58.78 269 HIS A N 1
ATOM 2231 C CA . HIS A 1 269 ? 3.538 -27.296 -1.364 1.00 58.78 269 HIS A CA 1
ATOM 2232 C C . HIS A 1 269 ? 5.012 -27.029 -1.690 1.00 58.78 269 HIS A C 1
ATOM 2234 O O . HIS A 1 269 ? 5.591 -26.009 -1.317 1.00 58.78 269 HIS A O 1
ATOM 2240 N N . SER A 1 270 ? 5.638 -27.918 -2.470 1.00 49.12 270 SER A N 1
ATOM 2241 C CA . SER A 1 270 ? 6.964 -27.653 -3.029 1.00 49.12 270 SER A CA 1
ATOM 2242 C C . SER A 1 270 ? 6.881 -26.545 -4.092 1.00 49.12 270 SER A C 1
ATOM 2244 O O . SER A 1 270 ? 6.591 -26.807 -5.257 1.00 49.12 270 SER A O 1
ATOM 2246 N N . LYS A 1 271 ? 7.184 -25.307 -3.688 1.00 47.84 271 LYS A N 1
ATOM 2247 C CA . LYS A 1 271 ? 7.547 -24.153 -4.541 1.00 47.84 271 LYS A CA 1
ATOM 2248 C C . LYS A 1 271 ? 6.471 -23.497 -5.414 1.00 47.84 271 LYS A C 1
ATOM 2250 O O . LYS A 1 271 ? 6.818 -22.583 -6.157 1.00 47.84 271 LYS A O 1
ATOM 2255 N N . SER A 1 272 ? 5.195 -23.858 -5.328 1.00 43.94 272 SER A N 1
ATOM 2256 C CA . SER A 1 272 ? 4.164 -23.080 -6.024 1.00 43.94 272 SER A CA 1
ATOM 2257 C C . SER A 1 272 ? 2.985 -22.781 -5.122 1.00 43.94 272 SER A C 1
ATOM 2259 O O . SER A 1 272 ? 2.404 -23.708 -4.565 1.00 43.94 272 SER A O 1
ATOM 2261 N N . ILE A 1 273 ? 2.580 -21.512 -5.138 1.00 45.38 273 ILE A N 1
ATOM 2262 C CA . ILE A 1 273 ? 1.333 -20.967 -4.596 1.00 45.38 273 ILE A CA 1
ATOM 2263 C C . ILE A 1 273 ? 1.448 -20.531 -3.134 1.00 45.38 273 ILE A C 1
ATOM 2265 O O . ILE A 1 273 ? 0.925 -21.187 -2.247 1.00 45.38 273 ILE A O 1
ATOM 2269 N N . ILE A 1 274 ? 2.020 -19.345 -2.907 1.00 49.19 274 ILE A N 1
ATOM 2270 C CA . ILE A 1 274 ? 1.322 -18.355 -2.074 1.00 49.19 274 ILE A CA 1
ATOM 2271 C C . ILE A 1 274 ? 1.462 -16.970 -2.731 1.00 49.19 274 ILE A C 1
ATOM 2273 O O . ILE A 1 274 ? 2.169 -16.078 -2.268 1.00 49.19 274 ILE A O 1
ATOM 2277 N N . SER A 1 275 ? 0.830 -16.816 -3.898 1.00 47.97 275 SER A N 1
ATOM 2278 C CA . SER A 1 275 ? 0.707 -15.515 -4.556 1.00 47.97 275 SER A CA 1
ATOM 2279 C C . SER A 1 275 ? -0.318 -14.658 -3.810 1.00 47.97 275 SER A C 1
ATOM 2281 O O . SER A 1 275 ? -1.433 -15.119 -3.579 1.00 47.97 275 SER A O 1
ATOM 2283 N N . TYR A 1 276 ? 0.059 -13.408 -3.538 1.00 49.28 276 TYR A N 1
ATOM 2284 C CA . TYR A 1 276 ? -0.719 -12.327 -2.913 1.00 49.28 276 TYR A CA 1
ATOM 2285 C C . TYR A 1 276 ? -0.838 -12.362 -1.380 1.00 49.28 276 TYR A C 1
ATOM 2287 O O . TYR A 1 276 ? -1.774 -12.902 -0.795 1.00 49.28 276 TYR A O 1
ATOM 2295 N N . ASP A 1 277 ? 0.086 -11.617 -0.765 1.00 60.97 277 ASP A N 1
ATOM 2296 C CA . ASP A 1 277 ? 0.165 -11.198 0.644 1.00 60.97 277 ASP A CA 1
ATOM 2297 C C . ASP A 1 277 ? -1.205 -10.863 1.268 1.00 60.97 277 ASP A C 1
ATOM 2299 O O . ASP A 1 277 ? -1.596 -11.403 2.302 1.00 60.97 277 ASP A O 1
ATOM 2303 N N . LYS A 1 278 ? -2.011 -10.047 0.575 1.00 60.34 278 LYS A N 1
ATOM 2304 C CA . LYS A 1 278 ? -3.311 -9.594 1.089 1.00 60.34 278 LYS A CA 1
ATOM 2305 C C . LYS A 1 278 ? -4.395 -10.671 1.062 1.00 60.34 278 LYS A C 1
ATOM 2307 O O . LYS A 1 278 ? -5.139 -10.775 2.026 1.00 60.34 278 LYS A O 1
ATOM 2312 N N . GLU A 1 279 ? -4.521 -11.465 -0.002 1.00 66.12 279 GLU A N 1
ATOM 2313 C CA . GLU A 1 279 ? -5.615 -12.450 -0.104 1.00 66.12 279 GLU A CA 1
ATOM 2314 C C . GLU A 1 279 ? -5.426 -13.612 0.875 1.00 66.12 279 GLU A C 1
ATOM 2316 O O . GLU A 1 279 ? -6.384 -14.036 1.523 1.00 66.12 279 GLU A O 1
ATOM 2321 N N . TYR A 1 280 ? -4.184 -14.073 1.053 1.00 74.12 280 TYR A N 1
ATOM 2322 C CA . TYR A 1 280 ? -3.866 -15.141 1.999 1.00 74.12 280 TYR A CA 1
ATOM 2323 C C . TYR A 1 280 ? -4.110 -14.716 3.455 1.00 74.12 280 TYR A C 1
ATOM 2325 O O . TYR A 1 280 ? -4.756 -15.442 4.220 1.00 74.12 280 TYR A O 1
ATOM 2333 N N . ILE A 1 281 ? -3.635 -13.521 3.828 1.00 75.69 281 ILE A N 1
ATOM 2334 C CA . ILE A 1 281 ? -3.833 -12.956 5.167 1.00 75.69 281 ILE A CA 1
ATOM 2335 C C . ILE A 1 281 ? -5.316 -12.664 5.414 1.00 75.69 281 ILE A C 1
ATOM 2337 O O . ILE A 1 281 ? -5.843 -13.064 6.451 1.00 75.69 281 ILE A O 1
ATOM 2341 N N . ASN A 1 282 ? -6.019 -12.054 4.455 1.00 71.88 282 ASN A N 1
ATOM 2342 C CA . ASN A 1 282 ? -7.449 -11.762 4.586 1.00 71.88 282 ASN A CA 1
ATOM 2343 C C . ASN A 1 282 ? -8.280 -13.039 4.752 1.00 71.88 282 ASN A C 1
ATOM 2345 O O . ASN A 1 282 ? -9.112 -13.110 5.653 1.00 71.88 282 ASN A O 1
ATOM 2349 N N . SER A 1 283 ? -8.001 -14.082 3.963 1.00 75.19 283 SER A N 1
ATOM 2350 C CA . SER A 1 283 ? -8.683 -15.375 4.094 1.00 75.19 283 SER A CA 1
ATOM 2351 C C . SER A 1 283 ? -8.465 -16.011 5.473 1.00 75.19 283 SER A C 1
ATOM 2353 O O . SER A 1 283 ? -9.376 -16.621 6.032 1.00 75.19 283 SER A O 1
ATOM 2355 N N . PHE A 1 284 ? -7.269 -15.862 6.053 1.00 81.75 284 PHE A N 1
ATOM 2356 C CA . PHE A 1 284 ? -7.010 -16.318 7.418 1.00 81.75 284 PHE A CA 1
ATOM 2357 C C . PHE A 1 284 ? -7.753 -15.474 8.466 1.00 81.75 284 PHE A C 1
ATOM 2359 O O . PHE A 1 284 ? -8.337 -16.029 9.398 1.00 81.75 284 PHE A O 1
ATOM 2366 N N . LEU A 1 285 ? -7.764 -14.149 8.301 1.00 75.88 285 LEU A N 1
ATOM 2367 C CA . LEU A 1 285 ? -8.438 -13.212 9.203 1.00 75.88 285 LEU A CA 1
ATOM 2368 C C . LEU A 1 285 ? -9.945 -13.464 9.285 1.00 75.88 285 LEU A C 1
ATOM 2370 O O . LEU A 1 285 ? -10.485 -13.509 10.392 1.00 75.88 285 LEU A O 1
ATOM 2374 N N . GLU A 1 286 ? -10.607 -13.676 8.145 1.00 70.19 286 GLU A N 1
ATOM 2375 C CA . GLU A 1 286 ? -12.053 -13.929 8.056 1.00 70.19 286 GLU A CA 1
ATOM 2376 C C . GLU A 1 286 ? -12.498 -15.161 8.863 1.00 70.19 286 GLU A C 1
ATOM 2378 O O . GLU A 1 286 ? -13.610 -15.191 9.388 1.00 70.19 286 GLU A O 1
ATOM 2383 N N . GLY A 1 287 ? -11.622 -16.162 9.009 1.00 67.12 287 GLY A N 1
ATOM 2384 C CA . GLY A 1 287 ? -11.879 -17.377 9.790 1.00 67.12 287 GLY A CA 1
ATOM 2385 C C . GLY A 1 287 ? -11.434 -17.317 11.256 1.00 67.12 287 GLY A C 1
ATOM 2386 O O . GLY A 1 287 ? -11.596 -18.305 11.974 1.00 67.12 287 GLY A O 1
ATOM 2387 N N . SER A 1 288 ? -10.841 -16.209 11.710 1.00 73.62 288 SER A N 1
ATOM 2388 C CA . SER A 1 288 ? -10.174 -16.137 13.015 1.00 73.62 288 SER A CA 1
ATOM 2389 C C . SER A 1 288 ? -11.112 -15.761 14.172 1.00 73.62 288 SER A C 1
ATOM 2391 O O . SER A 1 288 ? -11.972 -14.885 14.064 1.00 73.62 288 SER A O 1
ATOM 2393 N N . SER A 1 289 ? -10.921 -16.394 15.335 1.00 71.62 289 SER A N 1
ATOM 2394 C CA . SER A 1 289 ? -11.712 -16.100 16.539 1.00 71.62 289 SER A CA 1
ATOM 2395 C C . SER A 1 289 ? -11.428 -14.710 17.107 1.00 71.62 289 SER A C 1
ATOM 2397 O O . SER A 1 289 ? -12.339 -14.091 17.657 1.00 71.62 289 SER A O 1
ATOM 2399 N N . ILE A 1 290 ? -10.215 -14.182 16.920 1.00 73.00 290 ILE A N 1
ATOM 2400 C CA . ILE A 1 290 ? -9.829 -12.870 17.449 1.00 73.00 290 ILE A CA 1
ATOM 2401 C C . ILE A 1 290 ? -10.659 -11.731 16.859 1.00 73.00 290 ILE A C 1
ATOM 2403 O O . ILE A 1 290 ? -11.025 -10.777 17.547 1.00 73.00 290 ILE A O 1
ATOM 2407 N N . PHE A 1 291 ? -11.043 -11.883 15.594 1.00 64.88 291 PHE A N 1
ATOM 2408 C CA . PHE A 1 291 ? -11.938 -10.961 14.925 1.00 64.88 291 PHE A CA 1
ATOM 2409 C C . PHE A 1 291 ? -13.323 -10.954 15.582 1.00 64.88 291 PHE A C 1
ATOM 2411 O O . PHE A 1 291 ? -13.881 -9.899 15.894 1.00 64.88 291 PHE A O 1
ATOM 2418 N N . SER A 1 292 ? -13.850 -12.145 15.885 1.00 64.19 292 SER A N 1
ATOM 2419 C CA . SER A 1 292 ? -15.119 -12.296 16.601 1.00 64.19 292 SER A CA 1
ATOM 2420 C C . SER A 1 292 ? -15.052 -11.782 18.046 1.00 64.19 292 SER A C 1
ATOM 2422 O O . SER A 1 292 ? -16.057 -11.297 18.571 1.00 64.19 292 SER A O 1
ATOM 2424 N N . TYR A 1 293 ? -13.879 -11.841 18.685 1.00 67.56 293 TYR A N 1
ATOM 2425 C CA . TYR A 1 293 ? -13.665 -11.333 20.035 1.00 67.56 293 TYR A CA 1
ATOM 2426 C C . TYR A 1 293 ? -13.745 -9.811 20.085 1.00 67.56 293 TYR A C 1
ATOM 2428 O O . TYR A 1 293 ? -14.539 -9.284 20.867 1.00 67.56 293 TYR A O 1
ATOM 2436 N N . LEU A 1 294 ? -13.009 -9.117 19.209 1.00 64.94 294 LEU A N 1
ATOM 2437 C CA . LEU A 1 294 ? -13.087 -7.660 19.073 1.00 64.94 294 LEU A CA 1
ATOM 2438 C C . LEU A 1 294 ? -14.518 -7.225 18.751 1.00 64.94 294 LEU A C 1
ATOM 2440 O O . LEU A 1 294 ? -15.082 -6.403 19.466 1.00 64.94 294 LEU A O 1
ATOM 2444 N N . TRP A 1 295 ? -15.158 -7.870 17.772 1.00 59.91 295 TRP A N 1
ATOM 2445 C CA . TRP A 1 295 ? -16.549 -7.591 17.402 1.00 59.91 295 TRP A CA 1
ATOM 2446 C C . TRP A 1 295 ? -17.558 -7.790 18.546 1.00 59.91 295 TRP A C 1
ATOM 2448 O O . TRP A 1 295 ? -18.565 -7.089 18.641 1.00 59.91 295 TRP A O 1
ATOM 2458 N N . ARG A 1 296 ? -17.342 -8.787 19.412 1.00 62.91 296 ARG A N 1
ATOM 2459 C CA . ARG A 1 296 ? -18.257 -9.108 20.519 1.00 62.91 296 ARG A CA 1
ATOM 2460 C C . ARG A 1 296 ? -18.032 -8.231 21.747 1.00 62.91 296 ARG A C 1
ATOM 2462 O O . ARG A 1 296 ? -18.984 -8.014 22.492 1.00 62.91 296 ARG A O 1
ATOM 2469 N N . LYS A 1 297 ? -16.787 -7.826 22.002 1.00 61.41 297 LYS A N 1
ATOM 2470 C CA . LYS A 1 297 ? -16.373 -7.122 23.224 1.00 61.41 297 LYS A CA 1
ATOM 2471 C C . LYS A 1 297 ? -16.254 -5.613 23.045 1.00 61.41 297 LYS A C 1
ATOM 2473 O O . LYS A 1 297 ? -16.272 -4.907 24.047 1.00 61.41 297 LYS A O 1
ATOM 2478 N N . MET A 1 298 ? -16.191 -5.119 21.811 1.00 56.12 298 MET A N 1
ATOM 2479 C CA . MET A 1 298 ? -16.440 -3.709 21.534 1.00 56.12 298 MET A CA 1
ATOM 2480 C C . MET A 1 298 ? -17.928 -3.406 21.809 1.00 56.12 298 MET A C 1
ATOM 2482 O O . MET A 1 298 ? -18.787 -4.162 21.342 1.00 56.12 298 MET A O 1
ATOM 2486 N N . PRO A 1 299 ? -18.252 -2.363 22.602 1.00 47.66 299 PRO A N 1
ATOM 2487 C CA . PRO A 1 299 ? -19.632 -1.920 22.820 1.00 47.66 299 PRO A CA 1
ATOM 2488 C C . PRO A 1 299 ? -20.434 -1.838 21.508 1.00 47.66 299 PRO A C 1
ATOM 2490 O O . PRO A 1 299 ? -19.942 -1.372 20.487 1.00 47.66 299 PRO A O 1
ATOM 2493 N N . LYS A 1 300 ? -21.676 -2.322 21.508 1.00 49.56 300 LYS A N 1
ATOM 2494 C CA . LYS A 1 300 ? -22.491 -2.351 20.281 1.00 49.56 300 LYS A CA 1
ATOM 2495 C C . LYS A 1 300 ? -23.424 -1.155 20.143 1.00 49.56 300 LYS A C 1
ATOM 2497 O O . LYS A 1 300 ? -23.878 -0.891 19.040 1.00 49.56 300 LYS A O 1
ATOM 2502 N N . GLU A 1 301 ? -23.669 -0.419 21.226 1.00 39.94 301 GLU A N 1
ATOM 2503 C CA . GLU A 1 301 ? -24.562 0.738 21.245 1.00 39.94 301 GLU A CA 1
ATOM 2504 C C . GLU A 1 301 ? -24.094 1.773 22.279 1.00 39.94 301 GLU A C 1
ATOM 2506 O O . GLU A 1 301 ? -23.578 1.426 23.346 1.00 39.94 301 GLU A O 1
ATOM 2511 N N . VAL A 1 302 ? -24.292 3.050 21.940 1.00 39.28 302 VAL A N 1
ATOM 2512 C CA . VAL A 1 302 ? -24.199 4.203 22.842 1.00 39.28 302 VAL A CA 1
ATOM 2513 C C . VAL A 1 302 ? -25.368 4.098 23.819 1.00 39.28 302 VAL A C 1
ATOM 2515 O O . VAL A 1 302 ? -26.498 4.436 23.481 1.00 39.28 302 VAL A O 1
ATOM 2518 N N . GLY A 1 303 ? -25.120 3.559 25.005 1.00 39.75 303 GLY A N 1
ATOM 2519 C CA . GLY A 1 303 ? -26.185 3.267 25.958 1.00 39.75 303 GLY A CA 1
ATOM 2520 C C . GLY A 1 303 ? -25.687 3.096 27.382 1.00 39.75 303 GLY A C 1
ATOM 2521 O O . GLY A 1 303 ? -26.102 2.162 28.053 1.00 39.75 303 GLY A O 1
ATOM 2522 N N . ASP A 1 304 ? -24.779 3.958 27.833 1.00 34.34 304 ASP A N 1
ATOM 2523 C CA . ASP A 1 304 ? -24.663 4.255 29.260 1.00 34.34 304 ASP A CA 1
ATOM 2524 C C . ASP A 1 304 ? -24.071 5.659 29.428 1.00 34.34 304 ASP A C 1
ATOM 2526 O O . ASP A 1 304 ? -23.074 6.010 28.794 1.00 34.34 304 ASP A O 1
ATOM 2530 N N . ASP A 1 305 ? -24.730 6.478 30.241 1.00 40.72 305 ASP A N 1
ATOM 2531 C CA . ASP A 1 305 ? -24.657 7.948 30.277 1.00 40.72 305 ASP A CA 1
ATOM 2532 C C . ASP A 1 305 ? -23.328 8.547 30.777 1.00 40.72 305 ASP A C 1
ATOM 2534 O O . ASP A 1 305 ? -23.292 9.689 31.227 1.00 40.72 305 ASP A O 1
ATOM 2538 N N . ASN A 1 306 ? -22.199 7.843 30.704 1.00 42.25 306 ASN A N 1
ATOM 2539 C CA . ASN A 1 306 ? -20.915 8.410 31.110 1.00 42.25 306 ASN A CA 1
ATOM 2540 C C . ASN A 1 306 ? -19.781 8.045 30.148 1.00 42.25 306 ASN A C 1
ATOM 2542 O O . ASN A 1 306 ? -19.058 7.073 30.333 1.00 42.25 306 ASN A O 1
ATOM 2546 N N . VAL A 1 307 ? -19.626 8.937 29.164 1.00 47.22 307 VAL A N 1
ATOM 2547 C CA . VAL A 1 307 ? -18.408 9.261 28.402 1.00 47.22 307 VAL A CA 1
ATOM 2548 C C . VAL A 1 307 ? -17.725 8.079 27.710 1.00 47.22 307 VAL A C 1
ATOM 2550 O O . VAL A 1 307 ? -16.804 7.484 28.257 1.00 47.22 307 VAL A O 1
ATOM 2553 N N . LEU A 1 308 ? -18.073 7.855 26.439 1.00 39.66 308 LEU A N 1
ATOM 2554 C CA . LEU A 1 308 ? -17.217 7.199 25.443 1.00 39.66 308 LEU A CA 1
ATOM 2555 C C . LEU A 1 308 ? -17.529 7.714 24.022 1.00 39.66 308 LEU A C 1
ATOM 2557 O O . LEU A 1 308 ? -18.636 8.201 23.790 1.00 39.66 308 LEU A O 1
ATOM 2561 N N . PRO A 1 309 ? -16.550 7.659 23.097 1.00 42.75 309 PRO A N 1
ATOM 2562 C CA . PRO A 1 309 ? -16.597 8.348 21.813 1.00 42.75 309 PRO A CA 1
ATOM 2563 C C . PRO A 1 309 ? -17.660 7.786 20.861 1.00 42.75 309 PRO A C 1
ATOM 2565 O O . PRO A 1 309 ? -18.092 6.646 21.019 1.00 42.75 309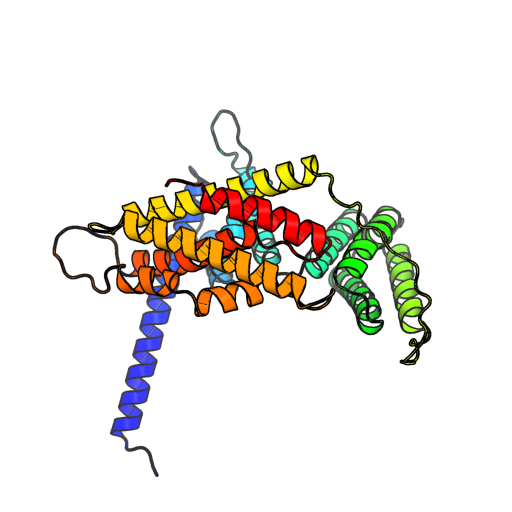 PRO A O 1
ATOM 2568 N N . SER A 1 310 ? -18.056 8.599 19.872 1.00 46.81 310 SER A N 1
ATOM 2569 C CA . SER A 1 310 ? -19.082 8.282 18.869 1.00 46.81 310 SER A CA 1
ATOM 2570 C C . SER A 1 310 ? -18.927 6.860 18.316 1.00 46.81 310 SER A C 1
ATOM 2572 O O . SER A 1 310 ? -17.816 6.370 18.110 1.00 46.81 310 SER A O 1
ATOM 2574 N N . SER A 1 311 ? -20.050 6.194 18.045 1.00 42.50 311 SER A N 1
ATOM 2575 C CA . SER A 1 311 ? -20.158 4.878 17.385 1.00 42.50 311 SER A CA 1
ATOM 2576 C C . SER A 1 311 ? -19.233 4.707 16.167 1.00 42.50 311 SER A C 1
ATOM 2578 O O . SER A 1 311 ? -18.802 3.605 15.832 1.00 42.50 311 SER A O 1
ATOM 2580 N N . SER A 1 312 ? -18.851 5.808 15.543 1.00 40.12 312 SER A N 1
ATOM 2581 C CA . SER A 1 312 ? -17.909 5.902 14.441 1.00 40.12 312 SER A CA 1
ATOM 2582 C C . SER A 1 312 ? -16.448 5.680 14.832 1.00 40.12 312 SER A C 1
ATOM 2584 O O . SER A 1 312 ? -15.742 4.981 14.115 1.00 40.12 312 SER A O 1
ATOM 2586 N N . LEU A 1 313 ? -15.984 6.160 15.992 1.00 42.00 313 LEU A N 1
ATOM 2587 C CA . LEU A 1 313 ? -14.650 5.847 16.534 1.00 42.00 313 LEU A CA 1
ATOM 2588 C C . LEU A 1 313 ? -14.513 4.358 16.870 1.00 42.00 313 LEU A C 1
ATOM 2590 O O . LEU A 1 313 ? -13.424 3.791 16.774 1.00 42.00 313 LEU A O 1
ATOM 2594 N N . MET A 1 314 ? -15.626 3.704 17.197 1.00 44.75 314 MET A N 1
ATOM 2595 C CA . MET A 1 314 ? -15.691 2.257 17.379 1.00 44.75 314 MET A CA 1
ATOM 2596 C C . MET A 1 314 ? -15.606 1.493 16.060 1.00 44.75 314 MET A C 1
ATOM 2598 O O . MET A 1 314 ? -14.850 0.530 15.963 1.00 44.75 314 MET A O 1
ATOM 2602 N N . PHE A 1 315 ? -16.317 1.946 15.028 1.00 39.88 315 PHE A N 1
ATOM 2603 C CA . PHE A 1 315 ? -16.240 1.369 13.687 1.00 39.88 315 PHE A CA 1
ATOM 2604 C C . PHE A 1 315 ? -14.875 1.617 13.023 1.00 39.88 315 PHE A C 1
ATOM 2606 O O . PHE A 1 315 ? -14.321 0.734 12.372 1.00 39.88 315 PHE A O 1
ATOM 2613 N N . ILE A 1 316 ? -14.272 2.783 13.264 1.00 43.44 316 ILE A N 1
ATOM 2614 C CA . ILE A 1 316 ? -12.903 3.115 12.856 1.00 43.44 316 ILE A CA 1
ATOM 2615 C C . ILE A 1 316 ? -11.917 2.227 13.589 1.00 43.44 316 ILE A C 1
ATOM 2617 O O . ILE A 1 316 ? -11.057 1.655 12.943 1.00 43.44 316 ILE A O 1
ATOM 2621 N N . SER A 1 317 ? -12.064 2.031 14.896 1.00 47.78 317 SER A N 1
ATOM 2622 C CA . SER A 1 317 ? -11.204 1.124 15.658 1.00 47.78 317 SER A CA 1
ATOM 2623 C C . SER A 1 317 ? -11.387 -0.338 15.247 1.00 47.78 317 SER A C 1
ATOM 2625 O O . SER A 1 317 ? -10.428 -1.098 15.278 1.00 47.78 317 SER A O 1
ATOM 2627 N N . TYR A 1 318 ? -12.572 -0.730 14.779 1.00 50.34 318 TYR A N 1
ATOM 2628 C CA . TYR A 1 318 ? -12.832 -2.038 14.185 1.00 50.34 318 TYR A CA 1
ATOM 2629 C C . TYR A 1 318 ? -12.146 -2.211 12.816 1.00 50.34 318 TYR A C 1
ATOM 2631 O O . TYR A 1 318 ? -11.390 -3.166 12.633 1.00 50.34 318 TYR A O 1
ATOM 2639 N N . ILE A 1 319 ? -12.303 -1.259 11.889 1.00 49.50 319 ILE A N 1
ATOM 2640 C CA . ILE A 1 319 ? -11.591 -1.251 10.595 1.00 49.50 319 ILE A CA 1
ATOM 2641 C C . ILE A 1 319 ? -10.071 -1.174 10.812 1.00 49.50 319 ILE A C 1
ATOM 2643 O O . ILE A 1 319 ? -9.300 -1.890 10.174 1.00 49.50 319 ILE A O 1
ATOM 2647 N N . TYR A 1 320 ? -9.634 -0.347 11.759 1.00 55.25 320 TYR A N 1
ATOM 2648 C CA . TYR A 1 320 ? -8.237 -0.196 12.143 1.00 55.25 320 TYR A CA 1
ATOM 2649 C C . TYR A 1 320 ? -7.718 -1.468 12.815 1.00 55.25 320 TYR A C 1
ATOM 2651 O O . TYR A 1 320 ? -6.582 -1.846 12.578 1.00 55.25 320 TYR A O 1
ATOM 2659 N N . SER A 1 321 ? -8.545 -2.201 13.566 1.00 58.12 321 SER A N 1
ATOM 2660 C CA . SER A 1 321 ? -8.150 -3.484 14.151 1.00 58.12 321 SER A CA 1
ATOM 2661 C C . SER A 1 321 ? -7.958 -4.571 13.094 1.00 58.12 321 SER A C 1
ATOM 2663 O O . SER A 1 321 ? -6.975 -5.294 13.179 1.00 58.12 321 SER A O 1
ATOM 2665 N N . GLN A 1 322 ? -8.793 -4.648 12.049 1.00 63.91 322 GLN A N 1
ATOM 2666 C CA . GLN A 1 322 ? -8.543 -5.551 10.914 1.00 63.91 322 GLN A CA 1
ATOM 2667 C C . GLN A 1 322 ? -7.251 -5.188 10.181 1.00 63.91 322 GLN A C 1
ATOM 2669 O O . GLN A 1 322 ? -6.444 -6.061 9.867 1.00 63.91 322 GLN A O 1
ATOM 2674 N N . TYR A 1 323 ? -7.039 -3.894 9.939 1.00 66.50 323 TYR A N 1
ATOM 2675 C CA . TYR A 1 323 ? -5.835 -3.396 9.288 1.00 66.50 323 TYR A CA 1
ATOM 2676 C C . TYR A 1 323 ? -4.579 -3.655 10.126 1.00 66.50 323 TYR A C 1
ATOM 2678 O O . TYR A 1 323 ? -3.576 -4.125 9.592 1.00 66.50 323 TYR A O 1
ATOM 2686 N N . ILE A 1 324 ? -4.626 -3.404 11.438 1.00 70.06 324 ILE A N 1
ATOM 2687 C CA . ILE A 1 324 ? -3.518 -3.698 12.347 1.00 70.06 324 ILE A CA 1
ATOM 2688 C C . ILE A 1 324 ? -3.291 -5.207 12.424 1.00 70.06 324 ILE A C 1
ATOM 2690 O O . ILE A 1 324 ? -2.148 -5.624 12.330 1.00 70.06 324 ILE A O 1
ATOM 2694 N N . LEU A 1 325 ? -4.333 -6.037 12.534 1.00 79.12 325 LEU A N 1
ATOM 2695 C CA . LEU A 1 325 ? -4.188 -7.497 12.555 1.00 79.12 325 LEU A CA 1
ATOM 2696 C C . LEU A 1 325 ? -3.570 -8.020 11.252 1.00 79.12 325 LEU A C 1
ATOM 2698 O O . LEU A 1 325 ? -2.656 -8.838 11.304 1.00 79.12 325 LEU A O 1
ATOM 2702 N N . SER A 1 326 ? -3.986 -7.500 10.094 1.00 78.81 326 SER A N 1
ATOM 2703 C CA . SER A 1 326 ? -3.334 -7.802 8.816 1.00 78.81 326 SER A CA 1
ATOM 2704 C C . SER A 1 326 ? -1.870 -7.367 8.819 1.00 78.81 326 SER A C 1
ATOM 2706 O O . SER A 1 326 ? -1.009 -8.143 8.423 1.00 78.81 326 SER A O 1
ATOM 2708 N N . ASN A 1 327 ? -1.570 -6.157 9.295 1.00 75.56 327 ASN A N 1
ATOM 2709 C CA . ASN A 1 327 ? -0.204 -5.639 9.366 1.00 75.56 327 ASN A CA 1
ATOM 2710 C C . ASN A 1 327 ? 0.684 -6.398 10.350 1.00 75.56 327 ASN A C 1
ATOM 2712 O O . ASN A 1 327 ? 1.886 -6.502 10.109 1.00 75.56 327 ASN A O 1
ATOM 2716 N N . ILE A 1 328 ? 0.115 -6.879 11.457 1.00 83.50 328 ILE A N 1
ATOM 2717 C CA . ILE A 1 328 ? 0.762 -7.784 12.403 1.00 83.50 328 ILE A CA 1
ATOM 2718 C C . ILE A 1 328 ? 1.162 -9.029 11.621 1.00 83.50 328 ILE A C 1
ATOM 2720 O O . ILE A 1 328 ? 2.348 -9.307 11.523 1.00 83.50 328 ILE A O 1
ATOM 2724 N N . LEU A 1 329 ? 0.218 -9.719 10.974 1.00 86.56 329 LEU A N 1
ATOM 2725 C CA . LEU A 1 329 ? 0.519 -10.952 10.242 1.00 86.56 329 LEU A CA 1
ATOM 2726 C C . LEU A 1 329 ? 1.527 -10.755 9.100 1.00 86.56 329 LEU A C 1
ATOM 2728 O O . LEU A 1 329 ? 2.420 -11.588 8.949 1.00 86.56 329 LEU A O 1
ATOM 2732 N N . SER A 1 330 ? 1.458 -9.640 8.365 1.00 81.06 330 SER A N 1
ATOM 2733 C CA . SER A 1 330 ? 2.420 -9.316 7.302 1.00 81.06 330 SER A CA 1
ATOM 2734 C C . SER A 1 330 ? 3.866 -9.214 7.798 1.00 81.06 330 SER A C 1
ATOM 2736 O O . SER A 1 330 ? 4.777 -9.464 7.020 1.00 81.06 330 SER A O 1
ATOM 2738 N N . SER A 1 331 ? 4.116 -8.901 9.079 1.00 80.75 331 SER A N 1
ATOM 2739 C CA . SER A 1 331 ? 5.488 -8.869 9.617 1.00 80.75 331 SER A CA 1
ATOM 2740 C C . SER A 1 331 ? 6.163 -10.247 9.651 1.00 80.75 331 SER A C 1
ATOM 2742 O O . SER A 1 331 ? 7.383 -10.303 9.666 1.00 80.75 331 SER A O 1
ATOM 2744 N N . ILE A 1 332 ? 5.409 -11.352 9.672 1.00 79.25 332 ILE A N 1
ATOM 2745 C CA . ILE A 1 332 ? 5.951 -12.731 9.686 1.00 79.25 332 ILE A CA 1
ATOM 2746 C C . ILE A 1 332 ? 5.402 -13.580 8.540 1.00 79.25 332 ILE A C 1
ATOM 2748 O O . ILE A 1 332 ? 5.395 -14.814 8.601 1.00 79.25 332 ILE A O 1
ATOM 2752 N N . TYR A 1 333 ? 4.868 -12.921 7.519 1.00 77.69 333 TYR A N 1
ATOM 2753 C CA . TYR A 1 333 ? 4.470 -13.577 6.295 1.00 77.69 333 TYR A CA 1
ATOM 2754 C C . TYR A 1 333 ? 5.653 -13.536 5.337 1.00 77.69 333 TYR A C 1
ATOM 2756 O O . TYR A 1 333 ? 5.883 -12.575 4.606 1.00 77.69 333 TYR A O 1
ATOM 2764 N N . TYR A 1 334 ? 6.464 -14.583 5.407 1.00 69.50 334 TYR A N 1
ATOM 2765 C CA . TYR A 1 334 ? 7.597 -14.750 4.510 1.00 69.50 334 TYR A CA 1
ATOM 2766 C C . TYR A 1 334 ? 7.055 -15.184 3.151 1.00 69.50 334 TYR A C 1
ATOM 2768 O O . TYR A 1 334 ? 6.171 -16.032 3.114 1.00 69.50 334 TYR A O 1
ATOM 2776 N N . THR A 1 335 ? 7.529 -14.594 2.053 1.00 62.53 335 THR A N 1
ATOM 2777 C CA . THR A 1 335 ? 7.120 -14.944 0.676 1.00 62.53 335 THR A CA 1
ATOM 2778 C C . THR A 1 335 ? 8.338 -15.285 -0.185 1.00 62.53 335 THR A C 1
ATOM 2780 O O . THR A 1 335 ? 9.396 -15.589 0.357 1.00 62.53 335 THR A O 1
ATOM 2783 N N . GLU A 1 336 ? 8.190 -15.247 -1.516 1.00 52.62 336 GLU A N 1
ATOM 2784 C CA . GLU A 1 336 ? 9.112 -15.666 -2.593 1.00 52.62 336 GLU A CA 1
ATOM 2785 C C . GLU A 1 336 ? 10.582 -15.170 -2.506 1.00 52.62 336 GLU A C 1
ATOM 2787 O O . GLU A 1 336 ? 11.397 -15.514 -3.366 1.00 52.62 336 GLU A O 1
ATOM 2792 N N . GLU A 1 337 ? 10.932 -14.368 -1.496 1.00 52.62 337 GLU A N 1
ATOM 2793 C CA . GLU A 1 337 ? 12.285 -13.897 -1.171 1.00 52.62 337 GLU A CA 1
ATOM 2794 C C . GLU A 1 337 ? 13.153 -14.965 -0.484 1.00 52.62 337 GLU A C 1
ATOM 2796 O O . GLU A 1 337 ? 14.377 -14.932 -0.615 1.00 52.62 337 GLU A O 1
ATOM 2801 N N . PHE A 1 338 ? 12.533 -15.939 0.190 1.00 64.00 338 PHE A N 1
ATOM 2802 C CA . PHE A 1 338 ? 13.224 -17.003 0.918 1.00 64.00 338 PHE A CA 1
ATOM 2803 C C . PHE A 1 338 ? 12.881 -18.381 0.346 1.00 64.00 338 PHE A C 1
ATOM 2805 O O . PHE A 1 338 ? 11.788 -18.625 -0.172 1.00 64.00 338 PHE A O 1
ATOM 2812 N N . ASN A 1 339 ? 13.826 -19.318 0.434 1.00 68.88 339 ASN A N 1
ATOM 2813 C CA . ASN A 1 339 ? 13.528 -20.708 0.103 1.00 68.88 339 ASN A CA 1
ATOM 2814 C C . ASN A 1 339 ? 12.653 -21.336 1.214 1.00 68.88 339 ASN A C 1
ATOM 2816 O O . ASN A 1 339 ? 12.646 -20.865 2.347 1.00 68.88 339 ASN A O 1
ATOM 2820 N N . GLY A 1 340 ? 11.930 -22.422 0.917 1.00 68.69 340 GLY A N 1
ATOM 2821 C CA . GLY A 1 340 ? 11.002 -23.029 1.884 1.00 68.69 340 GLY A CA 1
ATOM 2822 C C . GLY A 1 340 ? 11.644 -23.492 3.203 1.00 68.69 340 GLY A C 1
ATOM 2823 O O . GLY A 1 340 ? 10.978 -23.458 4.236 1.00 68.69 340 GLY A O 1
ATOM 2824 N N . ASN A 1 341 ? 12.927 -23.874 3.197 1.00 75.31 341 ASN A N 1
ATOM 2825 C CA . ASN A 1 341 ? 13.646 -24.237 4.423 1.00 75.31 341 ASN A CA 1
ATOM 2826 C C . ASN A 1 341 ? 13.956 -22.998 5.271 1.00 75.31 341 ASN A C 1
ATOM 2828 O O . ASN A 1 341 ? 13.786 -23.049 6.486 1.00 75.31 341 ASN A O 1
ATOM 2832 N N . ASP A 1 342 ? 14.355 -21.893 4.638 1.00 75.88 342 ASP A N 1
ATOM 2833 C CA . ASP A 1 342 ? 14.604 -20.616 5.314 1.00 75.88 342 ASP A CA 1
ATOM 2834 C C . ASP A 1 342 ? 13.289 -20.047 5.875 1.00 75.88 342 ASP A C 1
ATOM 2836 O O . ASP A 1 342 ? 13.256 -19.623 7.027 1.00 75.88 342 ASP A O 1
ATOM 2840 N N . CYS A 1 343 ? 12.176 -20.136 5.130 1.00 76.62 343 CYS A N 1
ATOM 2841 C CA . CYS A 1 343 ? 10.841 -19.799 5.641 1.00 76.62 343 CYS A CA 1
ATOM 2842 C C . CYS A 1 343 ? 10.470 -20.637 6.876 1.00 76.62 343 CYS A C 1
ATOM 2844 O O . CYS A 1 343 ? 10.038 -20.084 7.884 1.00 76.62 343 CYS A O 1
ATOM 2846 N N . ASP A 1 344 ? 10.634 -21.967 6.834 1.00 82.56 344 ASP A N 1
ATOM 2847 C CA . ASP A 1 344 ? 10.335 -22.835 7.986 1.00 82.56 344 ASP A CA 1
ATOM 2848 C C . ASP A 1 344 ? 11.249 -22.522 9.184 1.00 82.56 344 ASP A C 1
ATOM 2850 O O . ASP A 1 344 ? 10.777 -22.544 10.323 1.00 82.56 344 ASP A O 1
ATOM 2854 N N . ALA A 1 345 ? 12.520 -22.178 8.949 1.00 83.75 345 ALA A N 1
ATOM 2855 C CA . ALA A 1 345 ? 13.463 -21.779 9.991 1.00 83.75 345 ALA A CA 1
ATOM 2856 C C . ALA A 1 345 ? 13.097 -20.429 10.632 1.00 83.75 345 ALA A C 1
ATOM 2858 O O . ALA A 1 345 ? 12.983 -20.358 11.856 1.00 83.75 345 ALA A O 1
ATOM 2859 N N . LEU A 1 346 ? 12.807 -19.400 9.830 1.00 84.56 346 LEU A N 1
ATOM 2860 C CA . LEU A 1 346 ? 12.315 -18.101 10.304 1.00 84.56 346 LEU A CA 1
ATOM 2861 C C . LEU A 1 346 ? 11.035 -18.273 11.136 1.00 84.56 346 LEU A C 1
ATOM 2863 O O . LEU A 1 346 ? 10.952 -17.811 12.274 1.00 84.56 346 LEU A O 1
ATOM 2867 N N . LEU A 1 347 ? 10.067 -19.039 10.619 1.00 88.06 347 LEU A N 1
ATOM 2868 C CA . LEU A 1 347 ? 8.812 -19.331 11.314 1.00 88.06 347 LEU A CA 1
ATOM 2869 C C . LEU A 1 347 ? 9.025 -20.109 12.621 1.00 88.06 347 LEU A C 1
ATOM 2871 O O . LEU A 1 347 ? 8.275 -19.904 13.573 1.00 88.06 347 LEU A O 1
ATOM 2875 N N . LYS A 1 348 ? 10.033 -20.990 12.708 1.00 89.19 348 LYS A N 1
ATOM 2876 C CA . LYS A 1 348 ? 10.391 -21.684 13.960 1.00 89.19 348 LYS A CA 1
ATOM 2877 C C . LYS A 1 348 ? 10.909 -20.715 15.019 1.00 89.19 348 LYS A C 1
ATOM 2879 O O . LYS A 1 348 ? 10.480 -20.826 16.167 1.00 89.19 348 LYS A O 1
ATOM 2884 N N . VAL A 1 349 ? 11.782 -19.778 14.645 1.00 88.81 349 VAL A N 1
ATOM 2885 C CA . VAL A 1 349 ? 12.300 -18.755 15.567 1.00 88.81 349 VAL A CA 1
ATOM 2886 C C . VAL A 1 349 ? 11.160 -17.860 16.054 1.00 88.81 349 VAL A C 1
ATOM 2888 O O . VAL A 1 349 ? 10.969 -17.716 17.263 1.00 88.81 349 VAL A O 1
ATOM 2891 N N . SER A 1 350 ? 10.326 -17.351 15.138 1.00 88.31 350 SER A N 1
ATOM 2892 C CA . SER A 1 350 ? 9.152 -16.545 15.497 1.00 88.31 350 SER A CA 1
ATOM 2893 C C . SER A 1 350 ? 8.183 -17.306 16.398 1.00 88.31 350 SER A C 1
ATOM 2895 O O . SER A 1 350 ? 7.748 -16.776 17.418 1.00 88.31 350 SER A O 1
ATOM 2897 N N . LYS A 1 351 ? 7.871 -18.567 16.074 1.00 92.06 351 LYS A N 1
ATOM 2898 C CA . LYS A 1 351 ? 6.972 -19.396 16.885 1.00 92.06 351 LYS A CA 1
ATOM 2899 C C . LYS A 1 351 ? 7.494 -19.570 18.304 1.00 92.06 351 LYS A C 1
ATOM 2901 O O . LYS A 1 351 ? 6.746 -19.318 19.243 1.00 92.06 351 LYS A O 1
ATOM 2906 N N . LYS A 1 352 ? 8.767 -19.950 18.451 1.00 91.62 352 LYS A N 1
ATOM 2907 C CA . LYS A 1 352 ? 9.404 -20.117 19.760 1.00 91.62 352 LYS A CA 1
ATOM 2908 C C . LYS A 1 352 ? 9.306 -18.831 20.581 1.00 91.62 352 LYS A C 1
ATOM 2910 O O . LYS A 1 352 ? 8.913 -18.885 21.742 1.00 91.62 352 LYS A O 1
ATOM 2915 N N . HIS A 1 353 ? 9.586 -17.683 19.962 1.00 90.88 353 HIS A N 1
ATOM 2916 C CA . HIS A 1 353 ? 9.464 -16.389 20.627 1.00 90.88 353 HIS A CA 1
ATOM 2917 C C . HIS A 1 353 ? 8.045 -16.159 21.159 1.00 90.88 353 HIS A C 1
ATOM 2919 O O . HIS A 1 353 ? 7.875 -15.908 22.348 1.00 90.88 353 HIS A O 1
ATOM 2925 N N . PHE A 1 354 ? 7.013 -16.297 20.321 1.00 88.25 354 PHE A N 1
ATOM 2926 C CA . PHE A 1 354 ? 5.630 -16.081 20.758 1.00 88.25 354 PHE A CA 1
ATOM 2927 C C . PHE A 1 354 ? 5.151 -17.123 21.780 1.00 88.25 354 PHE A C 1
ATOM 2929 O O . PHE A 1 354 ? 4.374 -16.774 22.668 1.00 88.25 354 PHE A O 1
ATOM 2936 N N . GLU A 1 355 ? 5.626 -18.371 21.714 1.00 90.25 355 GLU A N 1
ATOM 2937 C CA . GLU A 1 355 ? 5.355 -19.414 22.715 1.00 90.25 355 GLU A CA 1
ATOM 2938 C C . GLU A 1 355 ? 5.954 -19.064 24.087 1.00 90.25 355 GLU A C 1
ATOM 2940 O O . GLU A 1 355 ? 5.270 -19.213 25.103 1.00 90.25 355 GLU A O 1
ATOM 2945 N N . GLU A 1 356 ? 7.176 -18.530 24.119 1.00 89.38 356 GLU A N 1
ATOM 2946 C CA . GLU A 1 356 ? 7.893 -18.130 25.340 1.00 89.38 356 GLU A CA 1
ATOM 2947 C C . GLU A 1 356 ? 7.480 -16.741 25.857 1.00 89.38 356 GLU A C 1
ATOM 2949 O O . GLU A 1 356 ? 7.674 -16.434 27.034 1.00 89.38 356 GLU A O 1
ATOM 2954 N N . MET A 1 357 ? 6.873 -15.908 25.006 1.00 83.12 357 MET A N 1
ATOM 2955 C CA . MET A 1 357 ? 6.505 -14.540 25.355 1.00 83.12 357 MET A CA 1
ATOM 2956 C C . MET A 1 357 ? 5.439 -14.490 26.455 1.00 83.12 357 MET A C 1
ATOM 2958 O O . MET A 1 357 ? 4.378 -15.125 26.359 1.00 83.12 357 MET A O 1
ATOM 2962 N N . VAL A 1 358 ? 5.730 -13.684 27.477 1.00 75.12 358 VAL A N 1
ATOM 2963 C CA . VAL A 1 358 ? 4.833 -13.322 28.581 1.00 75.12 358 VAL A CA 1
ATOM 2964 C C . VAL A 1 358 ? 4.449 -11.851 28.401 1.00 75.12 358 VAL A C 1
ATOM 2966 O O . VAL A 1 358 ? 5.329 -10.996 28.330 1.00 75.12 358 VAL A O 1
ATOM 2969 N N . TRP A 1 359 ? 3.148 -11.586 28.275 1.00 66.62 359 TRP A N 1
ATOM 2970 C CA . TRP A 1 359 ? 2.568 -10.298 27.869 1.00 66.62 359 TRP A CA 1
ATOM 2971 C C . TRP A 1 359 ? 2.394 -9.259 28.972 1.00 66.62 359 TRP A C 1
ATOM 2973 O O . TRP A 1 359 ? 1.955 -9.637 30.077 1.00 66.62 359 TRP A O 1
#

Radius of gyration: 25.47 Å; Cα contacts (8 Å, |Δi|>4): 253; chains: 1; bounding box: 70×62×62 Å

Nearest PDB structures (foldseek):
  1tr2-assembly1_A  TM=1.503E-01  e=6.640E+00  Homo sapiens

pLDDT: mean 74.15, std 16.21, range [29.5, 96.69]

Solvent-accessible surface area (backbone atoms only — not comparable to full-atom values): 20751 Å² total; per-residue (Å²): 136,81,82,50,77,64,59,55,49,49,54,51,52,53,53,52,49,56,51,48,57,51,50,54,51,52,52,52,54,46,52,52,55,51,50,52,52,28,64,72,50,50,96,47,68,72,49,75,69,48,51,52,51,52,49,60,44,58,80,73,42,59,68,70,38,45,52,55,10,46,53,52,24,40,71,75,39,51,46,74,58,99,90,40,69,38,68,72,23,48,53,51,17,64,71,46,23,65,58,38,26,62,49,62,81,45,53,72,60,56,50,51,50,52,50,45,48,51,53,40,54,76,69,22,96,80,60,53,71,69,61,56,49,50,52,54,50,51,35,50,47,31,42,46,78,70,69,50,50,72,65,58,50,46,51,43,45,56,68,44,52,40,49,48,59,73,64,45,88,39,52,69,59,43,49,56,51,48,54,49,51,30,51,53,50,67,64,50,77,75,76,71,91,62,84,83,81,77,77,82,75,80,80,74,70,67,77,73,68,48,72,70,52,36,50,53,53,30,49,54,29,48,51,57,24,51,54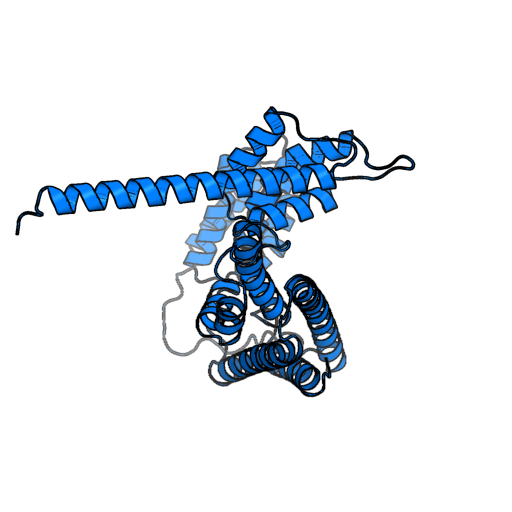,48,47,50,51,51,55,55,57,51,65,75,43,88,90,54,66,59,69,64,47,53,53,44,53,48,52,51,54,48,51,51,45,52,50,52,49,46,52,49,69,75,36,88,89,64,85,84,80,53,74,63,62,59,48,48,59,52,51,78,73,37,66,58,54,54,46,53,68,67,69,46,81,88,67,98,79,68,100,70,88,77,77,59,76,60,60,53,53,48,50,50,57,48,45,54,51,47,53,49,54,32,51,56,42,74,57,77,54,95,89,50,55,63,66,53,43,46,50,31,46,48,54,46,43,52,48,60,71,71,57,82,133

Sequence (359 aa):
MCKTSSELKKQIEDLIEDHKERIEYLNEVTTLIIEYINLKITPYSLSDTGESGVKNLIDKFPVHQLLDGIDEAFTKNVNFDKNGIIKESVEIFLDKMPNFIAVMGMTPVRKKILYIRGIARNRFTYWDDEKGTILLEDYVKALEDNGWSVQQILKDLENEMQVRTKRAKNWSEWKNLIEGWTNDINHWEKAKKTDENIPTVIENSYPQLTEEEIDNFAEHNINSMIDKINVLLYLCKAYPNFDMETYKNELKEFVISFINKQQKDYRDHSKSIISYDKEYINSFLEGSSIFSYLWRKMPKEVGDDNVLPSSSLMFISYIYSQYILSNILSSIYYTEEFNGNDCDALLKVSKKHFEEMVW